Protein 4HXT (pdb70)

Foldseek 3Di:
DVLLVLLVQCPPPDLVSNLVSLQVLLVQLLDALVSLVVNLVSVNLLSLLVQCPPPDVSNNLSSLSNLLSSLLHDLVSLVSNLVSVSLLSLLVQCPPPDPSSVLSSLSSLLSQLLHALVSLVSNVVSVSLLSLLVQCPPPDPSSVLSSLSSLLSSLQHAQSSLVSNVVSVSLLSLLVQCPPPPVSNNLSSLSNLLSSLQAELVSLVSCVVSVVLVSLVVCCPPPDVSSVVSSVSNNVSSVVSHHYPD

Sequence (246 aa):
NDVEKLVKLLTTSTDSETQKEAARDLAEIASGPASAIKAIVDAGGVEVLVKLLTSTDSEVQKEAARALANIASGPDEAIKAIVDAGGVEVLVKLLTSTDSEVQKEAARALANIASGPDEAIKAIVDAGGVEVLVKLLTSTDSEVQKEAARALANIASGPDEAIKAIVDAGGVEVLVKLLTSTDSEVQKEAARALANIASGPTSAIKAIVDAGGVEVLQKLLTSTDSEVQKEAQRALENIKSGGWLEH

B-factor: mean 31.63, std 13.47, range [12.93, 95.73]

Nearest PDB structures (foldseek):
  4hxt-assembly1_A  TM=1.004E+00  e=1.608E-32  synthetic construct
  5mfd-assembly2_C  TM=9.604E-01  e=9.825E-19  synthetic construct
  6sa8-assembly1_A  TM=9.613E-01  e=1.469E-18  synthetic construct
  6sa7-assembly1_B  TM=9.567E-01  e=2.512E-18  synthetic construct
  6s9p-assembly1_B  TM=9.557E-01  e=1.607E-18  synthetic construct

Structure (mmCIF, N/CA/C/O backbone):
data_4HXT
#
_entry.id   4HXT
#
_cell.length_a   95.493
_cell.length_b   31.941
_cell.length_c   72.543
_cell.angle_alpha   90.000
_cell.angle_beta   90.780
_cell.angle_gamma   90.000
#
_symmetry.space_group_name_H-M   'C 1 2 1'
#
loop_
_entity.id
_entity.type
_entity.pdbx_description
1 polymer 'De Novo Protein OR329'
2 water water
#
loop_
_atom_site.group_PDB
_atom_site.id
_atom_site.type_symbol
_atom_site.label_atom_id
_atom_site.label_alt_id
_atom_site.label_comp_id
_atom_site.label_asym_id
_atom_site.label_entity_id
_atom_site.label_seq_id
_atom_site.pdbx_PDB_ins_code
_atom_site.Cartn_x
_atom_site.Cartn_y
_atom_site.Cartn_z
_atom_site.occupancy
_atom_site.B_iso_or_equiv
_atom_site.auth_seq_id
_atom_site.auth_comp_id
_atom_site.auth_asym_id
_atom_site.auth_atom_id
_atom_site.pdbx_PDB_model_num
ATOM 9 N N . ASN A 1 2 ? 22.355 25.092 10.690 1.00 42.20 2 ASN A N 1
ATOM 10 C CA . ASN A 1 2 ? 23.197 26.279 10.698 1.00 45.08 2 ASN A CA 1
ATOM 11 C C . ASN A 1 2 ? 24.372 25.988 9.761 1.00 43.78 2 ASN A C 1
ATOM 12 O O . ASN A 1 2 ? 24.486 24.883 9.226 1.00 36.83 2 ASN A O 1
ATOM 17 N N . ASP A 1 3 ? 25.242 26.972 9.567 1.00 43.32 3 ASP A N 1
ATOM 18 C CA . ASP A 1 3 ? 26.387 26.822 8.673 1.00 37.47 3 ASP A CA 1
ATOM 19 C C . ASP A 1 3 ? 27.307 25.641 8.989 1.00 44.10 3 ASP A C 1
ATOM 20 O O . ASP A 1 3 ? 27.750 24.934 8.081 1.00 39.44 3 ASP A O 1
ATOM 25 N N . VAL A 1 4 ? 27.595 25.420 10.266 1.00 34.16 4 VAL A N 1
ATOM 26 C CA . VAL A 1 4 ? 28.464 24.317 10.652 1.00 33.20 4 VAL A CA 1
ATOM 27 C C . VAL A 1 4 ? 27.787 22.986 10.365 1.00 34.69 4 VAL A C 1
ATOM 28 O O . VAL A 1 4 ? 28.420 22.048 9.880 1.00 34.44 4 VAL A O 1
ATOM 32 N N . GLU A 1 5 ? 26.493 22.906 10.656 1.00 27.93 5 GLU A N 1
ATOM 33 C CA . GLU A 1 5 ? 25.752 21.679 10.423 1.00 29.12 5 GLU A CA 1
ATOM 34 C C . GLU A 1 5 ? 25.726 21.329 8.939 1.00 31.29 5 GLU A C 1
ATOM 35 O O . GLU A 1 5 ? 25.704 20.155 8.576 1.00 31.03 5 GLU A O 1
ATOM 41 N N . LYS A 1 6 ? 25.735 22.347 8.084 1.00 28.71 6 LYS A N 1
ATOM 42 C CA . LYS A 1 6 ? 25.740 22.123 6.645 1.00 38.50 6 LYS A CA 1
ATOM 43 C C . LYS A 1 6 ? 27.083 21.534 6.213 1.00 35.67 6 LYS A C 1
ATOM 44 O O . LYS A 1 6 ? 27.129 20.597 5.417 1.00 31.47 6 LYS A O 1
ATOM 50 N N . LEU A 1 7 ? 28.171 22.077 6.744 1.00 28.11 7 LEU A N 1
ATOM 51 C CA . LEU A 1 7 ? 29.504 21.570 6.433 1.00 30.22 7 LEU A CA 1
ATOM 52 C C . LEU A 1 7 ? 29.618 20.105 6.836 1.00 29.76 7 LEU A C 1
ATOM 53 O O . LEU A 1 7 ? 30.126 19.281 6.080 1.00 33.53 7 LEU A O 1
ATOM 58 N N . VAL A 1 8 ? 29.148 19.795 8.041 1.00 30.03 8 VAL A N 1
ATOM 59 C CA . VAL A 1 8 ? 29.195 18.437 8.566 1.00 33.64 8 VAL A CA 1
ATOM 60 C C . VAL A 1 8 ? 28.402 17.483 7.682 1.00 35.23 8 VAL A C 1
ATOM 61 O O . VAL A 1 8 ? 28.714 16.292 7.601 1.00 30.66 8 VAL A O 1
ATOM 65 N N . LYS A 1 9 ? 27.375 18.004 7.020 1.00 35.47 9 LYS A N 1
ATOM 66 C CA . LYS A 1 9 ? 26.565 17.171 6.142 1.00 31.94 9 LYS A CA 1
ATOM 67 C C . LYS A 1 9 ? 27.349 16.862 4.867 1.00 29.76 9 LYS A C 1
ATOM 68 O O . LYS A 1 9 ? 27.282 15.753 4.337 1.00 25.01 9 LYS A O 1
ATOM 74 N N . LEU A 1 10 ? 28.102 17.849 4.389 1.00 24.86 10 LEU A N 1
ATOM 75 C CA . LEU A 1 10 ? 28.900 17.696 3.177 1.00 21.59 10 LEU A CA 1
ATOM 76 C C . LEU A 1 10 ? 30.041 16.693 3.360 1.00 22.30 10 LEU A C 1
ATOM 77 O O . LEU A 1 10 ? 30.602 16.185 2.386 1.00 24.37 10 LEU A O 1
ATOM 82 N N . LEU A 1 11 ? 30.389 16.411 4.609 1.00 27.24 11 LEU A N 1
ATOM 83 C CA . LEU A 1 11 ? 31.451 15.463 4.899 1.00 28.27 11 LEU A CA 1
ATOM 84 C C . LEU A 1 11 ? 31.048 14.086 4.401 1.00 29.76 11 LEU A C 1
ATOM 85 O O . LEU A 1 11 ? 31.888 13.241 4.105 1.00 30.97 11 LEU A O 1
ATOM 90 N N . THR A 1 12 ? 29.762 13.917 4.316 1.00 32.91 12 THR A N 1
ATOM 91 C CA A THR A 1 12 ? 29.193 12.596 3.863 0.50 34.71 12 THR A CA 1
ATOM 92 C CA B THR A 1 12 ? 29.154 12.700 3.901 0.50 35.49 12 THR A CA 1
ATOM 93 C C . THR A 1 12 ? 28.967 12.543 2.382 1.00 36.02 12 THR A C 1
ATOM 94 O O . THR A 1 12 ? 28.498 11.537 1.914 1.00 31.78 12 THR A O 1
ATOM 101 N N . SER A 1 13 ? 29.372 13.551 1.630 1.00 31.29 13 SER A N 1
ATOM 102 C CA . SER A 1 13 ? 29.258 13.545 0.174 1.00 34.45 13 SER A CA 1
ATOM 103 C C . SER A 1 13 ? 30.030 12.355 -0.390 1.00 35.86 13 SER A C 1
ATOM 104 O O . SER A 1 13 ? 30.957 11.845 0.243 1.00 28.84 13 SER A O 1
ATOM 107 N N . THR A 1 14 ? 29.639 11.907 -1.578 1.00 35.12 14 THR A N 1
ATOM 108 C CA . THR A 1 14 ? 30.303 10.771 -2.211 1.00 35.25 14 THR A CA 1
ATOM 109 C C . THR A 1 14 ? 31.439 11.252 -3.101 1.00 30.75 14 THR A C 1
ATOM 110 O O . THR A 1 14 ? 32.157 10.454 -3.707 1.00 35.76 14 THR A O 1
ATOM 114 N N . ASP A 1 15 ? 31.593 12.570 -3.164 1.00 36.82 15 ASP A N 1
ATOM 115 C CA . ASP A 1 15 ? 32.639 13.191 -3.961 1.00 31.30 15 ASP A CA 1
ATOM 116 C C . ASP A 1 15 ? 33.786 13.587 -3.033 1.00 30.33 15 ASP A C 1
ATOM 117 O O . ASP A 1 15 ? 33.608 14.423 -2.152 1.00 40.25 15 ASP A O 1
ATOM 122 N N . SER A 1 16 ? 34.957 12.987 -3.229 1.00 30.46 16 SER A N 1
ATOM 123 C CA . SER A 1 16 ? 36.117 13.302 -2.395 1.00 34.76 16 SER A CA 1
ATOM 124 C C . SER A 1 16 ? 36.405 14.799 -2.357 1.00 31.27 16 SER A C 1
ATOM 125 O O . SER A 1 16 ? 36.795 15.332 -1.319 1.00 33.32 16 SER A O 1
ATOM 128 N N . GLU A 1 17 ? 36.217 15.472 -3.488 1.00 35.89 17 GLU A N 1
ATOM 129 C CA . GLU A 1 17 ? 36.455 16.910 -3.562 1.00 37.52 17 GLU A CA 1
ATOM 130 C C . GLU A 1 17 ? 35.577 17.650 -2.560 1.00 29.42 17 GLU A C 1
ATOM 131 O O . GLU A 1 17 ? 36.039 18.551 -1.866 1.00 29.38 17 GLU A O 1
ATOM 137 N N . THR A 1 18 ? 34.307 17.265 -2.497 1.00 25.89 18 THR A N 1
ATOM 138 C CA . THR A 1 18 ? 33.370 17.894 -1.577 1.00 28.74 18 THR A CA 1
ATOM 139 C C . THR A 1 18 ? 33.767 17.567 -0.137 1.00 28.27 18 THR A C 1
ATOM 140 O O . THR A 1 18 ? 33.788 18.443 0.723 1.00 30.66 18 THR A O 1
ATOM 144 N N . GLN A 1 19 ? 34.089 16.302 0.111 1.00 29.71 19 GLN A N 1
ATOM 145 C CA . GLN A 1 19 ? 34.479 15.852 1.442 1.00 30.86 19 GLN A CA 1
ATOM 146 C C . GLN A 1 19 ? 35.711 16.580 1.970 1.00 25.29 19 GLN A C 1
ATOM 147 O O . GLN A 1 19 ? 35.705 17.111 3.081 1.00 25.82 19 GLN A O 1
ATOM 153 N N . LYS A 1 20 ? 36.775 16.578 1.167 1.00 21.76 20 LYS A N 1
ATOM 154 C CA . LYS A 1 20 ? 38.040 17.225 1.515 1.00 26.84 20 LYS A CA 1
ATOM 155 C C . LYS A 1 20 ? 37.844 18.690 1.853 1.00 30.33 20 LYS A C 1
ATOM 156 O O . LYS A 1 20 ? 38.410 19.208 2.821 1.00 32.38 20 LYS A O 1
ATOM 162 N N . GLU A 1 21 ? 37.052 19.363 1.026 1.00 32.22 21 GLU A N 1
ATOM 163 C CA . GLU A 1 21 ? 36.726 20.772 1.143 1.00 33.91 21 GLU A CA 1
ATOM 164 C C . GLU A 1 21 ? 35.918 21.065 2.405 1.00 30.73 21 GLU A C 1
ATOM 165 O O . GLU A 1 21 ? 36.142 22.075 3.071 1.00 31.95 21 GLU A O 1
ATOM 171 N N . ALA A 1 22 ? 34.946 20.210 2.718 1.00 32.18 22 ALA A N 1
ATOM 172 C CA . ALA A 1 22 ? 34.145 20.388 3.928 1.00 30.77 22 ALA A CA 1
ATOM 173 C C . ALA A 1 22 ? 35.033 20.208 5.161 1.00 26.00 22 ALA A C 1
ATOM 174 O O . ALA A 1 22 ? 34.966 20.996 6.108 1.00 33.81 22 ALA A O 1
ATOM 176 N N . ALA A 1 23 ? 35.862 19.168 5.144 1.00 25.74 23 ALA A N 1
ATOM 177 C CA . ALA A 1 23 ? 36.763 18.889 6.252 1.00 26.49 23 ALA A CA 1
ATOM 178 C C . ALA A 1 23 ? 37.760 20.033 6.387 1.00 31.43 23 ALA A C 1
ATOM 179 O O . ALA A 1 23 ? 38.086 20.454 7.495 1.00 25.47 23 ALA A O 1
ATOM 181 N N . ARG A 1 24 ? 38.237 20.535 5.254 1.00 29.43 24 ARG A N 1
ATOM 182 C CA . ARG A 1 24 ? 39.202 21.626 5.260 1.00 35.67 24 ARG A CA 1
ATOM 183 C C . ARG A 1 24 ? 38.564 22.877 5.859 1.00 32.60 24 ARG A C 1
ATOM 184 O O . ARG A 1 24 ? 39.175 23.559 6.683 1.00 37.20 24 ARG A O 1
ATOM 192 N N . ASP A 1 25 ? 37.327 23.170 5.466 1.00 29.19 25 ASP A N 1
ATOM 193 C CA . ASP A 1 25 ? 36.642 24.338 6.005 1.00 28.85 25 ASP A CA 1
ATOM 194 C C . ASP A 1 25 ? 36.394 24.159 7.500 1.00 28.87 25 ASP A C 1
ATOM 195 O O . ASP A 1 25 ? 36.477 25.115 8.266 1.00 31.20 25 ASP A O 1
ATOM 200 N N . LEU A 1 26 ? 36.095 22.933 7.918 1.00 30.33 26 LEU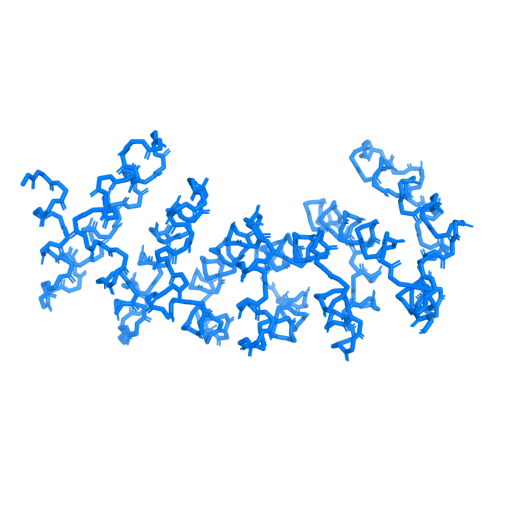 A N 1
ATOM 201 C CA . LEU A 1 26 ? 35.863 22.671 9.333 1.00 26.65 26 LEU A CA 1
ATOM 202 C C . LEU A 1 26 ? 37.174 22.824 10.103 1.00 25.83 26 LEU A C 1
ATOM 203 O O . LEU A 1 26 ? 37.187 23.308 11.234 1.00 24.79 26 LEU A O 1
ATOM 208 N N . ALA A 1 27 ? 38.278 22.418 9.484 1.00 31.23 27 ALA A N 1
ATOM 209 C CA . ALA A 1 27 ? 39.587 22.535 10.120 1.00 29.80 27 ALA A CA 1
ATOM 210 C C . ALA A 1 27 ? 39.888 24.018 10.360 1.00 31.74 27 ALA A C 1
ATOM 211 O O . ALA A 1 27 ? 40.351 24.404 11.438 1.00 33.09 27 ALA A O 1
ATOM 213 N N . GLU A 1 28 ? 39.614 24.843 9.352 1.00 31.88 28 GLU A N 1
ATOM 214 C CA . GLU A 1 28 ? 39.835 26.283 9.462 1.00 40.23 28 GLU A CA 1
ATOM 215 C C . GLU A 1 28 ? 38.960 26.866 10.564 1.00 37.83 28 GLU A C 1
ATOM 216 O O . GLU A 1 28 ? 39.423 27.664 11.375 1.00 36.77 28 GLU A O 1
ATOM 222 N N . ILE A 1 29 ? 37.695 26.459 10.595 1.00 35.22 29 ILE A N 1
ATOM 223 C CA . ILE A 1 29 ? 36.775 26.939 11.616 1.00 29.12 29 ILE A CA 1
ATOM 224 C C . ILE A 1 29 ? 37.261 26.518 13.001 1.00 37.55 29 ILE A C 1
ATOM 225 O O . ILE A 1 29 ? 37.135 27.269 13.972 1.00 40.72 29 ILE A O 1
ATOM 230 N N . ALA A 1 30 ? 37.827 25.316 13.082 1.00 31.53 30 ALA A N 1
ATOM 231 C CA . ALA A 1 30 ? 38.330 24.791 14.346 1.00 31.43 30 ALA A CA 1
ATOM 232 C C . ALA A 1 30 ? 39.563 25.544 14.833 1.00 36.45 30 ALA A C 1
ATOM 233 O O . ALA A 1 30 ? 39.827 25.590 16.032 1.00 39.63 30 ALA A O 1
ATOM 235 N N . SER A 1 31 ? 40.313 26.137 13.908 1.00 37.96 31 SER A N 1
ATOM 236 C CA . SER A 1 31 ? 41.516 26.885 14.266 1.00 41.77 31 SER A CA 1
ATOM 237 C C . SER A 1 31 ? 41.156 28.234 14.878 1.00 44.58 31 SER A C 1
ATOM 238 O O . SER A 1 31 ? 42.032 29.049 15.165 1.00 46.11 31 SER A O 1
ATOM 241 N N . GLY A 1 32 ? 39.861 28.458 15.082 1.00 44.60 32 GLY A N 1
ATOM 242 C CA . GLY A 1 32 ? 39.403 29.708 15.660 1.00 46.22 32 GLY A CA 1
ATOM 243 C C . GLY A 1 32 ? 39.132 29.609 17.150 1.00 47.95 32 GLY A C 1
ATOM 244 O O . GLY A 1 32 ? 39.822 28.875 17.853 1.00 41.33 32 GLY A O 1
ATOM 245 N N . PRO A 1 33 ? 38.130 30.344 17.662 1.00 51.47 33 PRO A N 1
ATOM 246 C CA . PRO A 1 33 ? 37.750 30.354 19.079 1.00 51.00 33 PRO A CA 1
ATOM 247 C C . PRO A 1 33 ? 37.300 28.989 19.584 1.00 56.32 33 PRO A C 1
ATOM 248 O O . PRO A 1 33 ? 37.109 28.059 18.801 1.00 63.78 33 PRO A O 1
ATOM 252 N N . ALA A 1 34 ? 37.128 28.879 20.899 1.00 47.61 34 ALA A N 1
ATOM 253 C CA . ALA A 1 34 ? 36.680 27.635 21.511 1.00 45.69 34 ALA A CA 1
ATOM 254 C C . ALA A 1 34 ? 35.195 27.475 21.224 1.00 45.77 34 ALA A C 1
ATOM 255 O O . ALA A 1 34 ? 34.667 26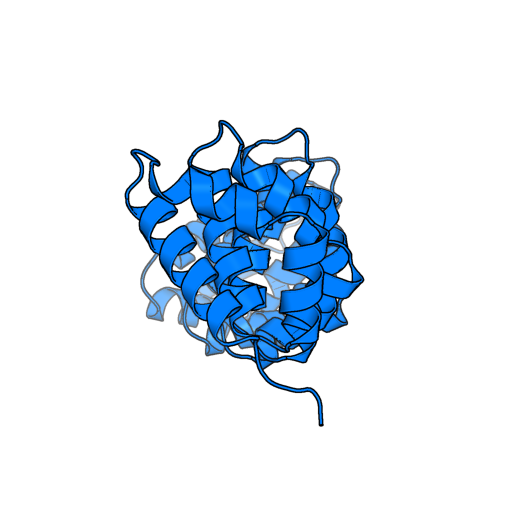.361 21.197 1.00 48.09 34 ALA A O 1
ATOM 257 N N . SER A 1 35 ? 34.525 28.604 21.015 1.00 44.63 35 SER A N 1
ATOM 258 C CA . SER A 1 35 ? 33.098 28.608 20.722 1.00 46.61 35 SER A CA 1
ATOM 259 C C . SER A 1 35 ? 32.861 27.995 19.348 1.00 40.20 35 SER A C 1
ATOM 260 O O . SER A 1 35 ? 31.895 27.260 19.146 1.00 45.47 35 SER A O 1
ATOM 263 N N . ALA A 1 36 ? 33.747 28.305 18.406 1.00 39.27 36 ALA A N 1
ATOM 264 C CA . ALA A 1 36 ? 33.642 27.771 17.053 1.00 38.36 36 ALA A CA 1
ATOM 265 C C . ALA A 1 36 ? 33.823 26.253 17.112 1.00 34.47 36 ALA A C 1
ATOM 266 O O . ALA A 1 36 ? 33.132 25.501 16.419 1.00 31.79 36 ALA A O 1
ATOM 268 N N . ILE A 1 37 ? 34.753 25.810 17.952 1.00 34.24 37 ILE A N 1
ATOM 269 C CA . ILE A 1 37 ? 35.016 24.387 18.109 1.00 31.59 37 ILE A CA 1
ATOM 270 C C . ILE A 1 37 ? 33.805 23.698 18.724 1.00 33.13 37 ILE A C 1
ATOM 271 O O . ILE A 1 37 ? 33.416 22.615 18.285 1.00 31.00 37 ILE A O 1
ATOM 276 N N . LYS A 1 38 ? 33.201 24.328 19.728 1.00 33.96 38 LYS A N 1
ATOM 277 C CA . LYS A 1 38 ? 32.028 23.750 20.373 1.00 32.47 38 LYS A CA 1
ATOM 278 C C . LYS A 1 38 ? 30.876 23.626 19.382 1.00 34.74 38 LYS A C 1
ATOM 279 O O . LYS A 1 38 ? 30.055 22.717 19.486 1.00 32.75 38 LYS A O 1
ATOM 285 N N . ALA A 1 39 ? 30.821 24.538 18.419 1.00 38.54 39 ALA A N 1
ATOM 286 C CA . ALA A 1 39 ? 29.771 24.500 17.410 1.00 38.31 39 ALA A CA 1
ATOM 287 C C . ALA A 1 39 ? 29.896 23.217 16.590 1.00 33.98 39 ALA A C 1
ATOM 288 O O . ALA A 1 39 ? 28.906 22.535 16.318 1.00 30.86 39 ALA A O 1
ATOM 290 N N . ILE A 1 40 ? 31.123 22.888 16.201 1.00 29.76 40 ILE A N 1
ATOM 291 C CA . ILE A 1 40 ? 31.365 21.686 15.417 1.00 24.51 40 ILE A CA 1
ATOM 292 C C . ILE A 1 40 ? 31.012 20.450 16.231 1.00 24.69 40 ILE A C 1
ATOM 293 O O . ILE A 1 40 ? 30.385 19.512 15.725 1.00 29.30 40 ILE A O 1
ATOM 298 N N . VAL A 1 41 ? 31.406 20.453 17.502 1.00 24.42 41 VAL A N 1
ATOM 299 C CA . VAL A 1 41 ? 31.128 19.318 18.371 1.00 23.62 41 VAL A CA 1
ATOM 300 C C . VAL A 1 41 ? 29.631 19.102 18.565 1.00 27.38 41 VAL A C 1
ATOM 301 O O . VAL A 1 41 ? 29.141 17.974 18.466 1.00 27.88 41 VAL A O 1
ATOM 305 N N . ASP A 1 42 ? 28.906 20.180 18.841 1.00 31.16 42 ASP A N 1
ATOM 306 C CA . ASP A 1 42 ? 27.466 20.079 19.048 1.00 36.92 42 ASP A CA 1
ATOM 307 C C . ASP A 1 42 ? 26.757 19.657 17.767 1.00 36.18 42 ASP A C 1
ATOM 308 O O . ASP A 1 42 ? 25.672 19.080 17.812 1.00 33.98 42 ASP A O 1
ATOM 313 N N . ALA A 1 43 ? 27.379 19.940 16.626 1.00 32.36 43 ALA A N 1
ATOM 314 C CA . ALA A 1 43 ? 26.803 19.582 15.334 1.00 31.94 43 ALA A CA 1
ATOM 315 C C . ALA A 1 43 ? 27.091 18.124 14.965 1.00 30.20 43 ALA A C 1
ATOM 316 O O . ALA A 1 43 ? 26.723 17.667 13.881 1.00 30.57 43 ALA A O 1
ATOM 318 N N . GLY A 1 44 ? 27.747 17.399 15.870 1.00 27.77 44 GLY A N 1
ATOM 319 C CA . GLY A 1 44 ? 28.071 16.004 15.618 1.00 26.43 44 GLY A CA 1
ATOM 320 C C . GLY A 1 44 ? 29.235 15.809 14.658 1.00 26.15 44 GLY A C 1
ATOM 321 O O . GLY A 1 44 ? 29.441 14.710 14.136 1.00 28.66 44 GLY A O 1
ATOM 322 N N . GLY A 1 45 ? 30.007 16.870 14.440 1.00 27.14 45 GLY A N 1
ATOM 323 C CA . GLY A 1 45 ? 31.133 16.812 13.525 1.00 23.58 45 GLY A CA 1
ATOM 324 C C . GLY A 1 45 ? 32.248 15.838 13.864 1.00 26.07 45 GLY A C 1
ATOM 325 O O . GLY A 1 45 ? 32.848 15.258 12.967 1.00 18.07 45 GLY A O 1
ATOM 326 N N . VAL A 1 46 ? 32.537 15.658 15.149 1.00 24.77 46 VAL A N 1
ATOM 327 C CA . VAL A 1 46 ? 33.595 14.745 15.569 1.00 22.63 46 VAL A CA 1
ATOM 328 C C . VAL A 1 46 ? 33.327 13.312 15.104 1.00 25.25 46 VAL A C 1
ATOM 329 O O . VAL A 1 46 ? 34.187 12.690 14.490 1.00 27.33 46 VAL A O 1
ATOM 333 N N . GLU A 1 47 ? 32.136 12.793 15.404 1.00 23.96 47 GLU A N 1
ATOM 334 C CA . GLU A 1 47 ? 31.764 11.439 15.010 1.00 19.00 47 GLU A CA 1
ATOM 335 C C . GLU A 1 47 ? 31.947 11.258 13.508 1.00 18.77 47 GLU A C 1
ATOM 336 O O . GLU A 1 47 ? 32.528 10.273 13.061 1.00 23.44 47 GLU A O 1
ATOM 342 N N . VAL A 1 48 ? 31.455 12.218 12.733 1.00 19.43 48 VAL A N 1
ATOM 343 C CA . VAL A 1 48 ? 31.546 12.147 11.279 1.00 22.75 48 VAL A CA 1
ATOM 344 C C . VAL A 1 48 ? 33.000 12.240 10.814 1.00 23.52 48 VAL A C 1
ATOM 345 O O . VAL A 1 48 ? 33.409 11.516 9.912 1.00 21.94 48 VAL A O 1
ATOM 349 N N . LEU A 1 49 ? 33.780 13.126 11.429 1.00 18.74 49 LEU A N 1
ATOM 350 C CA . LEU A 1 49 ? 35.185 13.278 11.056 1.00 20.59 49 LEU A CA 1
ATOM 351 C C . LEU A 1 49 ? 35.966 12.011 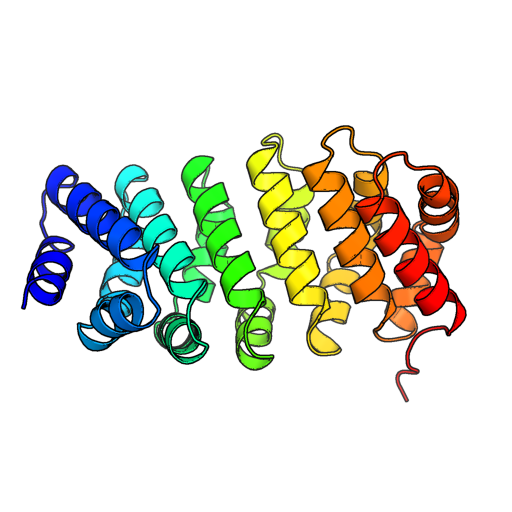11.365 1.00 19.55 49 LEU A C 1
ATOM 352 O O . LEU A 1 49 ? 36.875 11.637 10.624 1.00 25.07 49 LEU A O 1
ATOM 357 N N . VAL A 1 50 ? 35.614 11.359 12.470 1.00 20.53 50 VAL A N 1
ATOM 358 C CA . VAL A 1 50 ? 36.276 10.125 12.870 1.00 20.60 50 VAL A CA 1
ATOM 359 C C . VAL A 1 50 ? 35.972 9.041 11.845 1.00 24.49 50 VAL A C 1
ATOM 360 O O . VAL A 1 50 ? 36.809 8.184 11.568 1.00 25.68 50 VAL A O 1
ATOM 364 N N . LYS A 1 51 ? 34.773 9.078 11.280 1.00 23.97 51 LYS A N 1
ATOM 365 C CA . LYS A 1 51 ? 34.416 8.092 10.271 1.00 27.14 51 LYS A CA 1
ATOM 366 C C . LYS A 1 51 ? 35.237 8.370 9.005 1.00 25.09 51 LYS A C 1
ATOM 367 O O . LYS A 1 51 ? 35.715 7.445 8.355 1.00 27.08 51 LYS A O 1
ATOM 373 N N . LEU A 1 52 ? 35.410 9.647 8.666 1.00 25.68 52 LEU A N 1
ATOM 374 C CA . LEU A 1 52 ? 36.182 10.009 7.479 1.00 24.79 52 LEU A CA 1
ATOM 375 C C . LEU A 1 52 ? 37.637 9.581 7.577 1.00 24.55 52 LEU A C 1
ATOM 376 O O . LEU A 1 52 ? 38.332 9.493 6.562 1.00 26.19 52 LEU A O 1
ATOM 381 N N . LEU A 1 53 ? 38.101 9.317 8.796 1.00 18.96 53 LEU A N 1
ATOM 382 C CA . LEU A 1 53 ? 39.477 8.885 9.001 1.00 20.31 53 LEU A CA 1
ATOM 383 C C . LEU A 1 53 ? 39.682 7.511 8.375 1.00 24.94 53 LEU A C 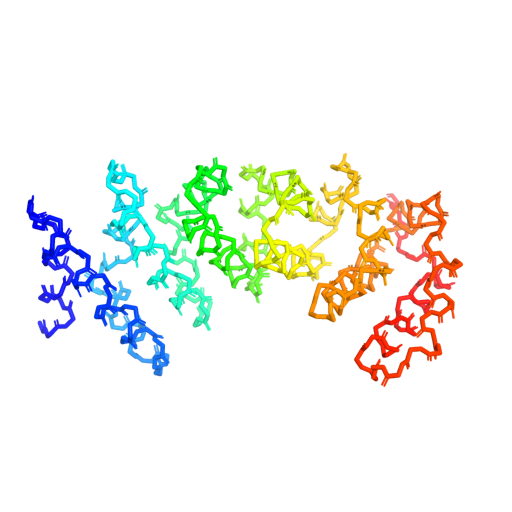1
ATOM 384 O O . LEU A 1 53 ? 40.804 7.134 8.035 1.00 27.14 53 LEU A O 1
ATOM 389 N N . THR A 1 54 ? 38.590 6.769 8.223 1.00 25.98 54 THR A N 1
ATOM 390 C CA . THR A 1 54 ? 38.647 5.427 7.654 1.00 28.11 54 THR A CA 1
ATOM 391 C C . THR A 1 54 ? 38.454 5.426 6.130 1.00 32.50 54 THR A C 1
ATOM 392 O O . THR A 1 54 ? 38.318 4.372 5.509 1.00 31.30 54 THR A O 1
ATOM 396 N N . SER A 1 55 ? 38.439 6.613 5.534 1.00 27.10 55 SER A N 1
ATOM 397 C CA . SER A 1 55 ? 38.285 6.742 4.088 1.00 28.91 55 SER A CA 1
ATOM 398 C C . SER A 1 55 ? 39.448 6.055 3.381 1.00 32.01 55 SER A C 1
ATOM 399 O O . SER A 1 55 ? 40.544 5.961 3.930 1.00 36.22 55 SER A O 1
ATOM 402 N N . THR A 1 56 ? 39.210 5.567 2.167 1.00 31.02 56 THR A N 1
ATOM 403 C CA . THR A 1 56 ? 40.267 4.914 1.402 1.00 36.99 56 THR A CA 1
ATOM 404 C C . THR A 1 56 ? 41.100 5.979 0.698 1.00 29.17 56 THR A C 1
ATOM 405 O O . THR A 1 56 ? 42.193 5.706 0.208 1.00 33.68 56 THR A O 1
ATOM 409 N N . ASP A 1 57 ? 40.577 7.198 0.656 1.00 24.86 57 ASP A N 1
ATOM 410 C CA . ASP A 1 57 ? 41.276 8.301 0.014 1.00 29.50 57 ASP A CA 1
ATOM 411 C C . ASP A 1 57 ? 42.151 9.055 1.017 1.00 30.39 57 ASP A C 1
ATOM 412 O O . ASP A 1 57 ? 41.646 9.794 1.858 1.00 25.89 57 ASP A O 1
ATOM 417 N N . SER A 1 58 ? 43.465 8.877 0.917 1.00 30.37 58 SER A N 1
ATOM 418 C CA . SER A 1 58 ? 44.395 9.535 1.831 1.00 29.90 58 SER A CA 1
ATOM 419 C C . SER A 1 58 ? 44.163 11.037 1.934 1.00 30.09 58 SER A C 1
ATOM 420 O O . SER A 1 58 ? 44.407 11.638 2.979 1.00 28.70 58 SER A O 1
ATOM 423 N N . GLU A 1 59 ? 43.700 11.649 0.850 1.00 26.21 59 GLU A N 1
ATOM 424 C CA . GLU A 1 59 ? 43.444 13.083 0.868 1.00 29.21 59 GLU A CA 1
ATOM 425 C C . GLU A 1 59 ? 42.334 13.405 1.863 1.00 29.07 59 GLU A C 1
ATOM 426 O O . GLU A 1 59 ? 42.395 14.414 2.569 1.00 27.00 59 GLU A O 1
ATOM 432 N N . VAL A 1 60 ? 41.320 12.547 1.910 1.00 21.50 60 VAL A N 1
ATOM 433 C CA . VAL A 1 60 ? 40.206 12.740 2.829 1.00 25.78 60 VAL A CA 1
ATOM 434 C C . VAL A 1 60 ? 40.677 12.473 4.257 1.00 23.26 60 VAL A C 1
ATOM 435 O O . VAL A 1 60 ? 40.344 13.214 5.175 1.00 27.51 60 VAL A O 1
ATOM 439 N N . GLN A 1 61 ? 41.454 11.409 4.434 1.00 24.73 61 GLN A N 1
ATOM 440 C CA . GLN A 1 61 ? 41.982 11.062 5.748 1.00 26.51 61 GLN A CA 1
ATOM 441 C C . GLN A 1 61 ? 42.794 12.211 6.324 1.00 24.71 61 GLN A C 1
ATOM 442 O O . GLN A 1 61 ? 42.605 12.605 7.472 1.00 25.79 61 GLN A O 1
ATOM 448 N N . LYS A 1 62 ? 43.713 12.733 5.517 1.00 22.35 62 LYS A N 1
ATOM 449 C CA . LYS A 1 62 ? 44.573 13.826 5.945 1.00 28.79 62 LYS A CA 1
ATOM 450 C C . LYS A 1 62 ? 43.785 15.058 6.385 1.00 27.33 62 LYS A C 1
ATOM 451 O O . LYS A 1 62 ? 44.094 15.652 7.419 1.00 26.21 62 LYS A O 1
ATOM 457 N N . GLU A 1 63 ? 42.766 15.434 5.614 1.00 24.68 63 GLU A N 1
ATOM 458 C CA . GLU A 1 63 ? 41.960 16.609 5.946 1.00 24.97 63 GLU A CA 1
ATOM 459 C C . GLU A 1 63 ? 41.079 16.373 7.162 1.00 24.64 63 GLU A C 1
ATOM 460 O O . GLU A 1 63 ? 40.856 17.285 7.953 1.00 23.92 63 GLU A O 1
ATOM 466 N N . ALA A 1 64 ? 40.568 15.154 7.310 1.00 23.79 64 ALA A N 1
ATOM 467 C CA . ALA A 1 64 ? 39.735 14.842 8.463 1.00 21.86 64 ALA A CA 1
ATOM 468 C C . ALA A 1 64 ? 40.617 14.845 9.716 1.00 21.13 64 ALA A C 1
ATOM 469 O O . ALA A 1 64 ? 40.225 15.375 10.754 1.00 21.53 64 ALA A O 1
ATOM 471 N N . ALA A 1 65 ? 41.808 14.260 9.612 1.00 20.69 65 ALA A N 1
ATOM 472 C CA . ALA A 1 65 ? 42.733 14.217 10.743 1.00 23.30 65 ALA A CA 1
ATOM 473 C C . ALA A 1 65 ? 43.140 15.639 11.139 1.00 26.79 65 ALA A C 1
ATOM 474 O O . ALA A 1 65 ? 43.252 15.968 12.325 1.00 26.44 65 ALA A O 1
ATOM 476 N N . ARG A 1 66 ? 43.354 16.482 10.136 1.00 25.75 66 ARG A N 1
ATOM 477 C CA . ARG A 1 66 ? 43.739 17.868 10.367 1.00 28.84 66 ARG A CA 1
ATOM 478 C C . ARG A 1 66 ? 42.635 18.618 11.118 1.00 28.70 66 ARG A C 1
ATOM 479 O O . ARG A 1 66 ? 42.910 19.419 12.011 1.00 26.58 66 ARG A O 1
ATOM 487 N N . ALA A 1 67 ? 41.385 18.354 10.755 1.00 21.85 67 ALA A N 1
ATOM 488 C CA . ALA A 1 67 ? 40.258 19.002 11.410 1.00 22.30 67 ALA A CA 1
ATOM 489 C C . ALA A 1 67 ? 40.158 18.541 12.862 1.00 23.90 67 ALA A C 1
ATOM 490 O O . ALA A 1 67 ? 39.897 19.341 13.753 1.00 22.16 67 ALA A O 1
ATOM 492 N N . LEU A 1 68 ? 40.370 17.247 13.092 1.00 22.69 68 LEU A N 1
ATOM 493 C CA . LEU A 1 68 ? 40.298 16.691 14.439 1.00 23.37 68 LEU A CA 1
ATOM 494 C C . LEU A 1 68 ? 41.445 17.191 15.312 1.00 17.28 68 LEU A C 1
ATOM 495 O O . LEU A 1 68 ? 41.271 17.417 16.511 1.00 20.13 68 LEU A O 1
ATOM 500 N N . ALA A 1 69 ? 42.618 17.366 14.708 1.00 22.14 69 ALA A N 1
ATOM 501 C CA . ALA A 1 69 ? 43.779 17.858 15.436 1.00 20.30 69 ALA A CA 1
ATOM 502 C C . ALA A 1 69 ? 43.510 19.286 15.900 1.00 24.69 69 ALA A C 1
ATOM 503 O O . ALA A 1 69 ? 43.897 19.670 17.004 1.00 24.55 69 ALA A O 1
ATOM 505 N N . ASN A 1 70 ? 42.848 20.070 15.051 1.00 19.29 70 ASN A N 1
ATOM 506 C CA . ASN A 1 70 ? 42.526 21.450 15.395 1.00 28.30 70 ASN A CA 1
ATOM 507 C C . ASN A 1 70 ? 41.470 21.459 16.490 1.00 28.74 70 ASN A C 1
ATOM 508 O O . ASN A 1 70 ? 41.505 22.291 17.396 1.00 27.46 70 ASN A O 1
ATOM 513 N N . ILE A 1 71 ? 40.530 20.525 16.395 1.00 25.36 71 ILE A N 1
ATOM 514 C CA . ILE A 1 71 ? 39.469 20.394 17.385 1.00 23.91 71 ILE A CA 1
ATOM 515 C C . ILE A 1 71 ? 40.081 19.991 18.727 1.00 24.37 71 ILE A C 1
ATOM 516 O O . ILE A 1 71 ? 39.724 20.533 19.777 1.00 25.64 71 ILE A O 1
ATOM 521 N N . ALA A 1 72 ? 41.016 19.044 18.676 1.00 18.81 72 ALA A N 1
ATOM 522 C CA . ALA A 1 72 ? 41.675 18.541 19.877 1.00 27.03 72 ALA A CA 1
ATOM 523 C C . ALA A 1 72 ? 42.517 19.591 20.597 1.00 30.61 72 ALA A C 1
ATOM 524 O O . ALA A 1 72 ? 42.933 19.381 21.733 1.00 27.81 72 ALA A O 1
ATOM 526 N N . SER A 1 73 ? 42.776 20.717 19.942 1.00 28.19 73 SER A N 1
ATOM 527 C CA . SER A 1 73 ? 43.561 21.774 20.571 1.00 31.04 73 SER A CA 1
ATOM 528 C C . SER A 1 73 ? 42.633 22.697 21.359 1.00 34.50 73 SER A C 1
ATOM 529 O O . SER A 1 73 ? 43.073 23.696 21.928 1.00 33.02 73 SER A O 1
ATOM 532 N N . GLY A 1 74 ? 41.349 22.345 21.398 1.00 28.85 74 GLY A N 1
ATOM 533 C CA . GLY A 1 74 ? 40.373 23.148 22.112 1.00 32.59 74 GLY A CA 1
ATOM 534 C C . GLY A 1 74 ? 40.107 22.702 23.542 1.00 36.03 74 GLY A C 1
ATOM 535 O O . GLY A 1 74 ? 40.967 22.086 24.175 1.00 30.87 74 GLY A O 1
ATOM 536 N N . PRO A 1 75 ? 38.912 22.997 24.078 1.00 35.09 75 PRO A N 1
ATOM 537 C CA . PRO A 1 75 ? 38.511 22.636 25.444 1.00 37.49 75 PRO A CA 1
ATOM 538 C C . PRO A 1 75 ? 38.564 21.134 25.694 1.00 32.14 75 PRO A C 1
ATOM 539 O O . PRO A 1 75 ? 38.513 20.339 24.754 1.00 30.91 75 PRO A O 1
ATOM 543 N N . ASP A 1 76 ? 38.650 20.747 26.965 1.00 30.57 76 ASP A N 1
ATOM 544 C CA . ASP A 1 76 ? 38.703 19.336 27.314 1.00 32.58 76 ASP A CA 1
ATOM 545 C C . ASP A 1 76 ? 37.454 18.611 26.837 1.00 30.86 76 ASP A C 1
ATOM 546 O O . ASP A 1 76 ? 37.491 17.417 26.563 1.00 28.36 76 ASP A O 1
ATOM 551 N N . GLU A 1 77 ? 36.347 19.339 26.734 1.00 28.04 77 GLU A N 1
ATOM 552 C CA . GLU A 1 77 ? 35.102 18.744 26.274 1.00 26.25 77 GLU A CA 1
ATOM 553 C C . GLU A 1 77 ? 35.232 18.333 24.811 1.00 22.47 77 GLU A C 1
ATOM 554 O O . GLU A 1 77 ? 34.652 17.334 24.389 1.00 23.27 77 GLU A O 1
ATOM 560 N N . ALA A 1 78 ? 35.995 19.106 24.041 1.00 24.95 78 ALA A N 1
ATOM 561 C CA . ALA A 1 78 ? 36.212 18.800 22.629 1.00 24.32 78 ALA A CA 1
ATOM 562 C C . ALA A 1 78 ? 37.041 17.513 22.522 1.00 26.25 78 ALA A C 1
ATOM 563 O O . ALA A 1 78 ? 36.729 16.632 21.722 1.00 24.42 78 ALA A O 1
ATOM 565 N N . ILE A 1 79 ? 38.091 17.412 23.335 1.00 24.92 79 ILE A N 1
ATOM 566 C CA . ILE A 1 79 ? 38.961 16.235 23.342 1.00 22.13 79 ILE A CA 1
ATOM 567 C C . ILE A 1 79 ? 38.179 15.001 23.776 1.00 23.39 79 ILE A C 1
ATOM 568 O O . ILE A 1 79 ? 38.360 13.921 23.233 1.00 24.46 79 ILE A O 1
ATOM 573 N N . LYS A 1 80 ? 37.307 15.172 24.762 1.00 23.33 80 LYS A N 1
ATOM 574 C CA . LYS A 1 80 ? 36.514 14.073 25.254 1.00 24.11 80 LYS A CA 1
ATOM 575 C C . LYS A 1 80 ? 35.584 13.547 24.173 1.00 25.38 80 LYS A C 1
ATOM 576 O O . LYS A 1 80 ? 35.329 12.348 24.107 1.00 23.84 80 LYS A O 1
ATOM 582 N N . ALA A 1 81 ? 35.068 14.453 23.344 1.00 22.66 81 ALA A N 1
ATOM 583 C CA . ALA A 1 81 ? 34.169 14.079 22.259 1.00 31.28 81 ALA A CA 1
ATOM 584 C C . ALA A 1 81 ? 34.916 13.169 21.288 1.00 27.35 81 ALA A C 1
ATOM 585 O O . ALA A 1 81 ? 34.358 12.203 20.772 1.00 24.36 81 ALA A O 1
ATOM 587 N N . ILE A 1 82 ? 36.186 13.475 21.053 1.00 23.86 82 ILE A N 1
ATOM 588 C CA . ILE A 1 82 ? 36.992 12.676 20.145 1.00 26.70 82 ILE A CA 1
ATOM 589 C C . ILE A 1 82 ? 37.223 11.291 20.721 1.00 22.36 82 ILE A C 1
ATOM 590 O O . ILE A 1 82 ? 37.067 10.294 20.023 1.00 23.96 82 ILE A O 1
ATOM 595 N N . VAL A 1 83 ? 37.600 11.236 21.997 1.00 20.51 83 VAL A N 1
ATOM 596 C CA . VAL A 1 83 ? 37.859 9.965 22.660 1.00 19.76 83 VAL A CA 1
ATOM 597 C C . VAL A 1 83 ? 36.608 9.093 22.731 1.00 22.01 83 VAL A C 1
ATOM 598 O O . VAL A 1 83 ? 36.659 7.903 22.434 1.00 25.32 83 VAL A O 1
ATOM 602 N N . ASP A 1 84 ? 35.482 9.688 23.107 1.00 24.33 84 ASP A N 1
ATOM 603 C CA . ASP A 1 84 ? 34.232 8.943 23.215 1.00 25.24 84 ASP A CA 1
ATOM 604 C C . ASP A 1 84 ? 33.694 8.467 21.870 1.00 25.27 84 ASP A C 1
ATOM 605 O O . ASP A 1 84 ? 32.827 7.592 21.814 1.00 28.15 84 ASP A O 1
ATOM 610 N N . ALA A 1 85 ? 34.206 9.042 20.789 1.00 22.70 85 ALA A N 1
ATOM 611 C CA . ALA A 1 85 ? 33.783 8.655 19.449 1.00 26.45 85 ALA A CA 1
ATOM 612 C C . ALA A 1 85 ? 34.746 7.604 18.903 1.00 32.49 85 ALA A C 1
ATOM 613 O O . ALA A 1 85 ? 34.639 7.192 17.747 1.00 29.71 85 ALA A O 1
ATOM 615 N N . GLY A 1 86 ? 35.690 7.179 19.743 1.00 18.70 86 GLY A N 1
ATOM 616 C CA . GLY A 1 86 ? 36.656 6.173 19.333 1.00 25.74 86 GLY A CA 1
ATOM 617 C C . GLY A 1 86 ? 37.729 6.690 18.390 1.00 28.46 86 GLY A C 1
ATOM 618 O O . GLY A 1 86 ? 38.399 5.912 17.710 1.00 24.85 86 GLY A O 1
ATOM 619 N N . GLY A 1 87 ? 37.902 8.007 18.358 1.00 24.67 87 GLY A N 1
ATOM 620 C CA . GLY A 1 87 ? 38.889 8.611 17.483 1.00 21.67 87 GLY A CA 1
ATOM 621 C C . GLY A 1 87 ? 40.348 8.278 17.742 1.00 21.33 87 GLY A C 1
ATOM 622 O O . GLY A 1 87 ? 41.154 8.277 16.810 1.00 18.03 87 GLY A O 1
ATOM 623 N N . VAL A 1 88 ? 40.701 7.999 18.992 1.00 20.84 88 VAL A N 1
ATOM 624 C CA . VAL A 1 88 ? 42.089 7.691 19.335 1.00 22.41 88 VAL A CA 1
ATOM 625 C C . VAL A 1 88 ? 42.608 6.402 18.694 1.00 19.87 88 VAL A C 1
ATOM 626 O O . VAL A 1 88 ? 43.692 6.380 18.111 1.00 20.04 88 VAL A O 1
ATOM 630 N N . GLU A 1 89 ? 41.831 5.330 18.799 1.00 20.62 89 GLU A N 1
ATOM 631 C CA . GLU A 1 89 ? 42.224 4.043 18.227 1.00 24.95 89 GLU A CA 1
ATOM 632 C C . GLU A 1 89 ? 42.455 4.191 16.719 1.00 22.56 89 GLU A C 1
ATOM 633 O O . GLU A 1 89 ? 43.399 3.627 16.165 1.00 23.41 89 GLU A O 1
ATOM 639 N N . VAL A 1 90 ? 41.598 4.967 16.062 1.00 18.42 90 VAL A N 1
ATOM 640 C CA . VAL A 1 90 ? 41.720 5.177 14.622 1.00 16.73 90 VAL A CA 1
ATOM 641 C C . VAL A 1 90 ? 42.935 6.043 14.282 1.00 19.10 90 VAL A C 1
ATOM 642 O O . VAL A 1 90 ? 43.665 5.757 13.336 1.00 21.69 90 VAL A O 1
ATOM 646 N N . LEU A 1 91 ? 43.160 7.097 15.058 1.00 22.78 91 LEU A N 1
ATOM 647 C CA . LEU A 1 91 ? 44.302 7.968 14.807 1.00 15.01 91 LEU A CA 1
ATOM 648 C C . LEU A 1 91 ? 45.591 7.189 14.992 1.00 21.85 91 LEU A C 1
ATOM 649 O O . LEU A 1 91 ? 46.568 7.409 14.277 1.00 23.24 91 LEU A O 1
ATOM 654 N N . VAL A 1 92 ? 45.593 6.276 15.959 1.00 21.55 92 VAL A N 1
ATOM 655 C CA . VAL A 1 92 ? 46.767 5.459 16.215 1.00 18.72 92 VAL A CA 1
ATOM 656 C C . VAL A 1 92 ? 47.061 4.618 14.974 1.00 25.67 92 VAL A C 1
ATOM 657 O O . VAL A 1 92 ? 48.215 4.468 14.580 1.00 21.24 92 VAL A O 1
ATOM 661 N N . LYS A 1 93 ? 46.015 4.087 14.346 1.00 23.05 93 LYS A N 1
ATOM 662 C CA . LYS A 1 93 ? 46.215 3.287 13.147 1.00 26.54 93 LYS A CA 1
ATOM 663 C C . LYS A 1 93 ? 46.774 4.135 12.002 1.00 23.84 93 LYS A C 1
ATOM 664 O O . LYS A 1 93 ? 47.632 3.678 11.250 1.00 27.33 93 LYS A O 1
ATOM 670 N N . LEU A 1 94 ? 46.301 5.372 11.876 1.00 20.22 94 LEU A N 1
ATOM 671 C CA . LEU A 1 94 ? 46.777 6.263 10.817 1.00 19.95 94 LEU A CA 1
ATOM 672 C C . LEU A 1 94 ? 48.231 6.686 10.998 1.00 26.87 94 LEU A C 1
ATOM 673 O O . LEU A 1 94 ? 48.866 7.183 10.061 1.00 24.01 94 LEU A O 1
ATOM 678 N N . LEU A 1 95 ? 48.763 6.497 12.200 1.00 24.15 95 LEU A N 1
ATOM 679 C CA . LEU A 1 95 ? 50.155 6.852 12.455 1.00 23.08 95 LEU A CA 1
ATOM 680 C C . LEU A 1 95 ? 51.081 6.055 11.539 1.00 23.99 95 LEU A C 1
ATOM 681 O O . LEU A 1 95 ? 52.183 6.506 11.212 1.00 23.33 95 LEU A O 1
ATOM 686 N N . THR A 1 96 ? 50.633 4.870 11.130 1.00 27.40 96 THR A N 1
ATOM 687 C CA . THR A 1 96 ? 51.437 4.019 10.263 1.00 25.20 96 THR A CA 1
ATOM 688 C C . THR A 1 96 ? 51.065 4.107 8.782 1.00 31.05 96 THR A C 1
ATOM 689 O O . THR A 1 96 ? 51.443 3.256 7.976 1.00 24.53 96 THR A O 1
ATOM 693 N N . SER A 1 97 ? 50.319 5.145 8.429 1.00 26.80 97 SER A N 1
ATOM 694 C CA . SER A 1 97 ? 49.941 5.360 7.040 1.00 28.59 97 SER A CA 1
ATOM 695 C C . SER A 1 97 ? 51.222 5.562 6.239 1.00 25.04 97 SER A C 1
ATOM 696 O O . SER A 1 97 ? 52.195 6.100 6.757 1.00 24.23 97 SER A O 1
ATOM 699 N N . THR A 1 98 ? 51.231 5.122 4.983 1.00 32.41 98 THR A N 1
ATOM 700 C CA . THR A 1 98 ? 52.405 5.308 4.136 1.00 33.53 98 THR A CA 1
ATOM 701 C C . THR A 1 98 ? 52.431 6.758 3.653 1.00 32.38 98 THR A C 1
ATOM 702 O O . THR A 1 98 ? 53.437 7.232 3.135 1.00 30.00 98 THR A O 1
ATOM 706 N N . ASP A 1 99 ? 51.311 7.452 3.826 1.00 25.47 99 ASP A N 1
ATOM 707 C CA . ASP A 1 99 ? 51.194 8.851 3.424 1.00 22.97 99 ASP A CA 1
ATOM 708 C C . ASP A 1 99 ? 51.668 9.724 4.586 1.00 29.24 99 ASP A C 1
ATOM 709 O O 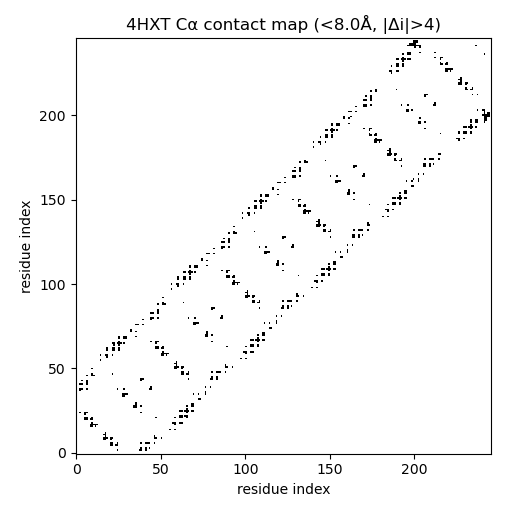. ASP A 1 99 ? 51.037 9.761 5.648 1.00 23.23 99 ASP A O 1
ATOM 714 N N . SER A 1 100 ? 52.771 10.438 4.365 1.00 24.93 100 SER A N 1
ATOM 715 C CA . SER A 1 100 ? 53.387 11.277 5.389 1.00 27.02 100 SER A CA 1
ATOM 716 C C . SER A 1 100 ? 52.512 12.369 5.984 1.00 26.40 100 SER A C 1
ATOM 717 O O . SER A 1 100 ? 52.638 12.686 7.167 1.00 26.43 100 SER A O 1
ATOM 720 N N . GLU A 1 101 ? 51.636 12.951 5.175 1.00 23.74 101 GLU A N 1
ATOM 721 C CA . GLU A 1 101 ? 50.756 14.007 5.660 1.00 29.10 101 GLU A CA 1
ATOM 722 C C . GLU A 1 101 ? 49.721 13.413 6.619 1.00 27.74 101 GLU A C 1
ATOM 723 O O . GLU A 1 101 ? 49.347 14.037 7.608 1.00 22.12 101 GLU A O 1
ATOM 729 N N . VAL A 1 102 ? 49.262 12.202 6.322 1.00 23.74 102 VAL A N 1
ATOM 730 C CA . VAL A 1 102 ? 48.294 11.529 7.180 1.00 18.15 102 VAL A CA 1
ATOM 731 C C . VAL A 1 102 ? 48.986 11.232 8.508 1.00 21.85 102 VAL A C 1
ATOM 732 O O . VAL A 1 102 ? 48.414 11.429 9.574 1.00 26.92 102 VAL A O 1
ATOM 736 N N . GLN A 1 103 ? 50.228 10.761 8.428 1.00 23.82 103 GLN A N 1
ATOM 737 C CA . GLN A 1 103 ? 51.004 10.444 9.618 1.00 27.16 103 GLN A CA 1
ATOM 738 C C . GLN A 1 103 ? 51.174 11.672 10.487 1.00 25.47 103 GLN A C 1
ATOM 739 O O . GLN A 1 103 ? 50.985 11.622 11.700 1.00 24.52 103 GLN A O 1
ATOM 745 N N . LYS A 1 104 ? 51.557 12.769 9.845 1.00 23.44 104 LYS A N 1
ATOM 746 C CA . LYS A 1 104 ? 51.790 14.032 10.525 1.00 26.25 104 LYS A CA 1
ATOM 747 C C . LYS A 1 104 ? 50.534 14.563 11.207 1.00 27.71 104 LYS A C 1
ATOM 748 O O . LYS A 1 104 ? 50.575 14.958 12.369 1.00 24.49 104 LYS A O 1
ATOM 754 N N . GLU A 1 105 ? 49.421 14.581 10.482 1.00 21.89 105 GLU A N 1
ATOM 755 C CA . GLU A 1 105 ? 48.168 15.068 11.052 1.00 22.09 105 GLU A CA 1
ATOM 756 C C . GLU A 1 105 ? 47.694 14.152 12.177 1.00 19.71 105 GLU A C 1
ATOM 757 O O . GLU A 1 105 ? 47.206 14.622 13.205 1.00 25.71 105 GLU A O 1
ATOM 763 N N . ALA A 1 106 ? 47.840 12.845 11.981 1.00 23.54 106 ALA A N 1
ATOM 764 C CA . ALA A 1 106 ? 47.421 11.884 12.992 1.00 21.37 106 ALA A CA 1
ATOM 765 C C . ALA A 1 106 ? 48.242 12.083 14.258 1.00 23.06 106 ALA A C 1
ATOM 766 O O . ALA A 1 106 ? 47.702 12.059 15.365 1.00 18.65 106 ALA A O 1
ATOM 768 N N . ALA A 1 107 ? 49.550 12.283 14.093 1.00 21.67 107 ALA A N 1
ATOM 769 C CA . ALA A 1 107 ? 50.429 12.486 15.239 1.00 23.40 107 ALA A CA 1
ATOM 770 C C . ALA A 1 107 ? 50.133 13.819 15.922 1.00 22.86 107 ALA A C 1
ATOM 771 O O . ALA A 1 107 ? 50.143 13.911 17.152 1.00 21.60 107 ALA A O 1
ATOM 773 N N . ARG A 1 108 ? 49.873 14.852 15.127 1.00 19.76 108 ARG A N 1
ATOM 774 C CA . ARG A 1 108 ? 49.566 16.161 15.685 1.00 22.20 108 ARG A CA 1
ATOM 775 C C . ARG A 1 108 ? 48.263 16.095 16.483 1.00 26.37 108 ARG A C 1
ATOM 776 O O . ARG A 1 108 ? 48.145 16.714 17.540 1.00 18.18 108 ARG A O 1
ATOM 784 N N . ALA A 1 109 ? 47.287 15.340 15.984 1.00 22.86 109 ALA A N 1
ATOM 785 C CA . ALA A 1 109 ? 46.013 15.213 16.690 1.00 25.74 109 ALA A CA 1
ATOM 786 C C . ALA A 1 109 ? 46.226 14.501 18.024 1.00 18.87 109 ALA A C 1
ATOM 787 O O . ALA A 1 109 ? 45.686 14.909 19.052 1.00 19.27 109 ALA A O 1
ATOM 789 N N . LEU A 1 110 ? 47.014 13.430 17.998 1.00 19.83 110 LEU A N 1
ATOM 790 C CA . LEU A 1 110 ? 47.289 12.673 19.208 1.00 14.56 110 LEU A CA 1
ATOM 791 C C . LEU A 1 110 ? 48.075 13.533 20.194 1.00 18.02 110 LEU A C 1
ATOM 792 O O . LEU A 1 110 ? 47.840 13.478 21.402 1.00 18.73 110 LEU A O 1
ATOM 797 N N . ALA A 1 111 ? 48.996 14.341 19.675 1.00 21.83 111 ALA A N 1
ATOM 798 C CA . ALA A 1 111 ? 49.781 15.224 20.532 1.00 19.63 111 ALA A CA 1
ATOM 799 C C . ALA A 1 111 ? 48.844 16.207 21.243 1.00 20.50 111 ALA A C 1
ATOM 800 O O . ALA A 1 111 ? 48.983 16.447 22.443 1.00 21.62 111 ALA A O 1
ATOM 802 N N . ASN A 1 112 ? 47.888 16.768 20.506 1.00 20.76 112 ASN A N 1
ATOM 803 C CA . ASN A 1 112 ? 46.944 17.715 21.095 1.00 26.17 112 ASN A CA 1
ATOM 804 C C . ASN A 1 112 ? 46.016 17.025 22.079 1.00 21.91 112 ASN A C 1
ATOM 805 O O . ASN A 1 112 ? 45.697 17.573 23.133 1.00 21.06 112 ASN A O 1
ATOM 810 N N . ILE A 1 113 ? 45.581 15.819 21.737 1.00 23.94 113 ILE A N 1
ATOM 811 C CA . ILE A 1 113 ? 44.719 15.063 22.631 1.00 20.96 113 ILE A CA 1
ATOM 812 C C . ILE A 1 113 ? 45.493 14.831 23.931 1.00 23.67 113 ILE A C 1
ATOM 813 O O . ILE A 1 113 ? 44.949 14.978 25.024 1.00 18.68 113 ILE A O 1
ATOM 818 N N . ALA A 1 114 ? 46.773 14.488 23.798 1.00 23.12 114 ALA A N 1
ATOM 819 C CA . ALA A 1 114 ? 47.626 14.213 24.951 1.00 20.42 114 ALA A CA 1
ATOM 820 C C . ALA A 1 114 ? 47.893 15.419 25.854 1.00 24.48 114 ALA A C 1
ATOM 821 O O . ALA A 1 114 ? 48.399 15.260 26.965 1.00 23.80 114 ALA A O 1
ATOM 823 N N . SER A 1 115 ? 47.568 16.620 25.383 1.00 27.59 115 SER A N 1
ATOM 824 C CA . SER A 1 115 ? 47.775 17.813 26.200 1.00 29.19 115 SER A CA 1
ATOM 825 C C . SER A 1 115 ? 46.544 18.005 27.076 1.00 25.44 115 SER A C 1
ATOM 826 O O . SER A 1 115 ? 46.466 18.953 27.856 1.00 27.01 115 SER A O 1
ATOM 829 N N . GLY A 1 116 ? 45.588 17.088 26.947 1.00 22.55 116 GLY A N 1
ATOM 830 C CA . GLY A 1 116 ? 44.365 17.176 27.725 1.00 24.26 116 GLY A CA 1
ATOM 831 C C . GLY A 1 116 ? 44.421 16.482 29.075 1.00 24.42 116 GLY A C 1
ATOM 832 O O . GLY A 1 116 ? 45.504 16.233 29.604 1.00 21.11 116 GLY A O 1
ATOM 833 N N . PRO A 1 117 ? 43.257 16.167 29.666 1.00 27.06 117 PRO A N 1
ATOM 834 C CA . PRO A 1 117 ? 43.143 15.496 30.966 1.00 25.68 117 PRO A CA 1
ATOM 835 C C . PRO A 1 117 ? 43.841 14.137 30.973 1.00 22.53 117 PRO A C 1
ATOM 836 O O . PRO A 1 117 ? 44.139 13.580 29.915 1.00 23.09 117 PRO A O 1
ATOM 840 N N . ASP A 1 118 ? 44.095 13.606 32.166 1.00 22.05 118 ASP A N 1
ATOM 841 C CA . ASP A 1 118 ? 44.746 12.309 32.296 1.00 23.64 118 ASP A CA 1
ATOM 842 C C . ASP A 1 118 ? 43.961 11.198 31.599 1.00 20.77 118 ASP A C 1
ATOM 843 O O . ASP A 1 118 ? 44.551 10.250 31.092 1.00 18.43 118 ASP A O 1
ATOM 848 N N . GLU A 1 119 ? 42.634 11.304 31.590 1.00 15.93 119 GLU A N 1
ATOM 849 C CA . GLU A 1 119 ? 41.809 10.291 30.939 1.00 15.23 119 GLU A CA 1
ATOM 850 C C . GLU A 1 119 ? 42.065 10.268 29.436 1.00 23.11 119 GLU A C 1
ATOM 851 O O . GLU A 1 119 ? 41.979 9.213 28.805 1.00 20.70 119 GLU A O 1
ATOM 857 N N . ALA A 1 120 ? 42.388 11.424 28.861 1.00 17.66 120 ALA A N 1
ATOM 858 C CA . ALA A 1 120 ? 42.655 11.497 27.424 1.00 18.05 120 ALA A CA 1
ATOM 859 C C . ALA A 1 120 ? 43.975 10.798 27.109 1.00 22.56 120 ALA A C 1
ATOM 860 O O . ALA A 1 120 ? 44.095 10.085 26.110 1.00 19.96 120 ALA A O 1
ATOM 862 N N . ILE A 1 121 ? 44.966 10.997 27.971 1.00 22.64 121 ILE A N 1
ATOM 863 C CA . ILE A 1 121 ? 46.270 10.373 27.780 1.00 18.45 121 ILE A CA 1
ATOM 864 C C . ILE A 1 121 ? 46.138 8.854 27.941 1.00 18.75 121 ILE A C 1
ATOM 865 O O . ILE A 1 121 ? 46.735 8.085 27.188 1.00 21.68 121 ILE A O 1
ATOM 870 N N . LYS A 1 122 ? 45.342 8.431 28.919 1.00 22.10 122 LYS A N 1
ATOM 871 C CA . LYS A 1 122 ? 45.127 7.008 29.157 1.00 23.70 122 LYS A CA 1
ATOM 872 C C . LYS A 1 122 ? 44.539 6.341 27.917 1.00 21.32 122 LYS A C 1
ATOM 873 O O . LYS A 1 122 ? 44.894 5.211 27.585 1.00 21.56 122 LYS A O 1
ATOM 879 N N . ALA A 1 123 ? 43.638 7.042 27.234 1.00 24.07 123 ALA A N 1
ATOM 880 C CA . ALA A 1 123 ? 43.022 6.498 26.030 1.00 23.77 123 ALA A CA 1
ATOM 881 C C . ALA A 1 123 ? 44.103 6.173 24.999 1.00 20.34 123 ALA A C 1
ATOM 882 O O . ALA A 1 123 ? 44.070 5.118 24.359 1.00 18.02 123 ALA A O 1
ATOM 884 N N . ILE A 1 124 ? 45.072 7.073 24.853 1.00 22.32 124 ILE A N 1
ATOM 885 C CA . ILE A 1 124 ? 46.161 6.869 23.904 1.00 17.57 124 ILE A CA 1
ATOM 886 C C . ILE A 1 124 ? 47.032 5.688 24.306 1.00 18.86 124 ILE A C 1
ATOM 887 O O . ILE A 1 124 ? 47.445 4.898 23.458 1.00 25.41 124 ILE A O 1
ATOM 892 N N . VAL A 1 125 ? 47.320 5.577 25.600 1.00 15.41 125 VAL A N 1
ATOM 893 C CA . VAL A 1 125 ? 48.139 4.477 26.100 1.00 16.75 125 VAL A CA 1
ATOM 894 C C . VAL A 1 125 ? 47.436 3.139 25.883 1.00 26.52 125 VAL A C 1
ATOM 895 O O . VAL A 1 125 ? 48.035 2.188 25.380 1.00 23.70 125 VAL A O 1
ATOM 899 N N . ASP A 1 126 ? 46.162 3.073 26.264 1.00 22.61 126 ASP A N 1
ATOM 900 C CA . ASP A 1 126 ? 45.384 1.845 26.125 1.00 23.15 126 ASP A CA 1
ATOM 901 C C . ASP A 1 126 ? 45.219 1.428 24.670 1.00 28.61 126 ASP A C 1
ATOM 902 O O . ASP A 1 126 ? 45.030 0.249 24.377 1.00 25.70 126 ASP A O 1
ATOM 907 N N . ALA A 1 127 ? 45.283 2.398 23.762 1.00 24.36 127 ALA A N 1
ATOM 908 C CA . ALA A 1 127 ? 45.153 2.118 22.338 1.00 22.16 127 ALA A CA 1
ATOM 909 C C . ALA A 1 127 ? 46.500 1.680 21.772 1.00 27.51 127 ALA A C 1
ATOM 910 O O . ALA A 1 127 ? 46.624 1.426 20.579 1.00 23.97 127 ALA A O 1
ATOM 912 N N . GLY A 1 128 ? 47.505 1.595 22.638 1.00 22.20 128 GLY A N 1
ATOM 913 C CA . GLY A 1 128 ? 48.832 1.194 22.201 1.00 27.77 128 GLY A CA 1
ATOM 914 C C . GLY A 1 128 ? 49.527 2.255 21.363 1.00 26.10 128 GLY A C 1
ATOM 915 O O . GLY A 1 128 ? 50.430 1.953 20.584 1.00 19.52 128 GLY A O 1
ATOM 916 N N . GLY A 1 129 ? 49.116 3.507 21.528 1.00 24.12 129 GLY A N 1
ATOM 917 C CA . GLY A 1 129 ? 49.717 4.580 20.756 1.00 22.61 129 GLY A CA 1
ATOM 918 C C . GLY A 1 129 ? 51.154 4.913 21.116 1.00 23.07 129 GLY A C 1
ATOM 919 O O . GLY A 1 129 ? 51.902 5.408 20.274 1.00 18.52 129 GLY A O 1
ATOM 920 N N . VAL A 1 130 ? 51.554 4.637 22.355 1.00 17.61 130 VAL A N 1
ATOM 921 C CA . VAL A 1 130 ? 52.906 4.955 22.788 1.00 20.72 130 VAL A CA 1
ATOM 922 C C . VAL A 1 130 ? 53.973 4.201 22.004 1.00 20.36 130 VAL A C 1
ATOM 923 O O . VAL A 1 130 ? 54.946 4.797 21.540 1.00 18.99 130 VAL A O 1
ATOM 927 N N . GLU A 1 131 ? 53.800 2.891 21.867 1.00 17.87 131 GLU A N 1
ATOM 928 C CA . GLU A 1 131 ? 54.765 2.091 21.122 1.00 24.88 131 GLU A CA 1
ATOM 929 C C . GLU A 1 131 ? 54.854 2.543 19.665 1.00 22.17 131 GLU A C 1
ATOM 930 O O . GLU A 1 131 ? 55.943 2.588 19.087 1.00 17.60 131 GLU A O 1
ATOM 936 N N . VAL A 1 132 ? 53.717 2.880 19.065 1.00 21.16 132 VAL A N 1
ATOM 937 C CA . VAL A 1 132 ? 53.725 3.331 17.675 1.00 22.44 132 VAL A CA 1
ATOM 938 C C . VAL A 1 132 ? 54.445 4.677 17.576 1.00 26.60 132 VAL A C 1
ATOM 939 O O . VAL A 1 132 ? 55.279 4.881 16.693 1.00 24.71 132 VAL A O 1
ATOM 943 N N . LEU A 1 133 ? 54.126 5.590 18.491 1.00 21.03 133 LEU A N 1
ATOM 944 C CA . LEU A 1 133 ? 54.754 6.912 18.503 1.00 24.47 133 LEU A CA 1
ATOM 945 C C . LEU A 1 133 ? 56.265 6.809 18.671 1.00 23.32 133 LEU A C 1
ATOM 946 O O . LEU A 1 133 ? 57.018 7.578 18.071 1.00 22.23 133 LEU A O 1
ATOM 951 N N . VAL A 1 134 ? 56.707 5.864 19.494 1.00 19.00 134 VAL A N 1
ATOM 952 C CA . VAL A 1 134 ? 58.134 5.673 19.712 1.00 20.53 134 VAL A CA 1
ATOM 953 C C . VAL A 1 134 ? 58.776 5.276 18.392 1.00 24.49 134 VAL A C 1
ATOM 954 O O . VAL A 1 134 ? 59.859 5.751 18.047 1.00 23.21 134 VAL A O 1
ATOM 958 N N . LYS A 1 135 ? 58.099 4.413 17.644 1.00 21.00 135 LYS A N 1
ATOM 959 C CA . LYS A 1 135 ? 58.614 3.990 16.347 1.00 27.84 135 LYS A CA 1
ATOM 960 C C . LYS A 1 135 ? 58.728 5.190 15.402 1.00 22.70 135 LYS A C 1
ATOM 961 O O . LYS A 1 135 ? 59.694 5.306 14.647 1.00 22.25 135 LYS A O 1
ATOM 967 N N . LEU A 1 136 ? 57.754 6.095 15.452 1.00 23.13 136 LEU A N 1
ATOM 968 C CA . LEU A 1 136 ? 57.790 7.271 14.592 1.00 24.34 136 LEU A CA 1
ATOM 969 C C . LEU A 1 136 ? 58.889 8.264 14.946 1.00 24.99 136 LEU A C 1
ATOM 970 O O . LEU A 1 136 ? 59.208 9.150 14.153 1.00 22.33 136 LEU A O 1
ATOM 975 N N . LEU A 1 137 ? 59.472 8.124 16.133 1.00 26.99 137 LEU A N 1
ATOM 976 C CA . LEU A 1 137 ? 60.553 9.018 16.533 1.00 23.41 137 LEU A CA 1
ATOM 977 C C . LEU A 1 137 ? 61.730 8.869 15.572 1.00 29.11 137 LEU A C 1
ATOM 978 O O . LEU A 1 137 ? 62.564 9.767 15.460 1.00 27.17 137 LEU A O 1
ATOM 983 N N . THR A 1 138 ? 61.800 7.727 14.893 1.00 28.05 138 THR A N 1
ATOM 984 C CA . THR A 1 138 ? 62.881 7.472 13.944 1.00 28.17 138 THR A CA 1
ATOM 985 C C . THR A 1 138 ? 62.400 7.554 12.498 1.00 29.53 138 THR A C 1
ATOM 986 O O . THR A 1 138 ? 63.039 7.028 11.588 1.00 27.93 138 THR A O 1
ATOM 990 N N . SER A 1 139 ? 61.266 8.211 12.287 1.00 24.76 139 SER A N 1
ATOM 991 C CA . SER A 1 139 ? 60.734 8.367 10.938 1.00 26.26 139 SER A CA 1
ATOM 992 C C . SER A 1 139 ? 61.730 9.153 10.090 1.00 27.72 139 SER A C 1
ATOM 993 O O . SER A 1 139 ? 62.448 10.010 10.602 1.00 29.84 139 SER A O 1
ATOM 996 N N . THR A 1 140 ? 61.773 8.862 8.794 1.00 30.78 140 THR A N 1
ATOM 997 C CA . THR A 1 140 ? 62.679 9.568 7.894 1.00 30.98 140 THR A CA 1
ATOM 998 C C . THR A 1 140 ? 62.106 10.953 7.608 1.00 31.39 140 THR A C 1
ATOM 999 O O . THR A 1 140 ? 62.758 11.799 6.993 1.00 31.62 140 THR A O 1
ATOM 1003 N N . ASP A 1 141 ? 60.881 11.177 8.070 1.00 25.31 141 ASP A N 1
ATOM 1004 C CA . ASP A 1 141 ? 60.195 12.450 7.876 1.00 26.70 141 ASP A CA 1
ATOM 1005 C C . ASP A 1 141 ? 60.355 13.313 9.125 1.00 26.53 141 ASP A C 1
ATOM 1006 O O . ASP A 1 141 ? 59.825 12.990 10.187 1.00 31.32 141 ASP A O 1
ATOM 1011 N N . SER A 1 142 ? 61.088 14.415 8.986 1.00 31.69 142 SER A N 1
ATOM 1012 C CA . SER A 1 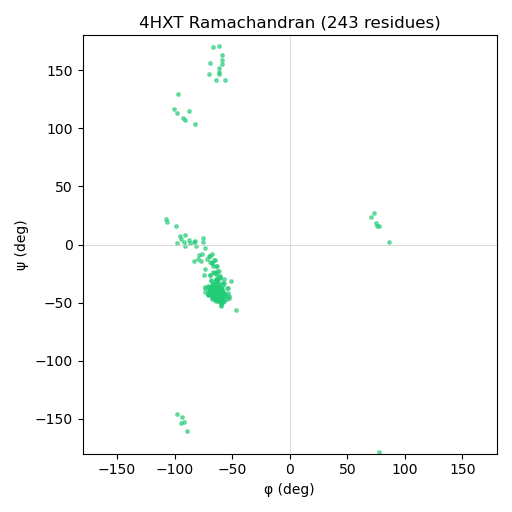142 ? 61.347 15.328 10.095 1.00 33.35 142 SER A CA 1
ATOM 1013 C C . SER A 1 142 ? 60.093 15.804 10.822 1.00 34.98 142 SER A C 1
ATOM 1014 O O . SER A 1 142 ? 60.065 15.843 12.053 1.00 39.28 142 SER A O 1
ATOM 1017 N N . GLU A 1 143 ? 59.066 16.181 10.065 1.00 32.47 143 GLU A N 1
ATOM 1018 C CA . GLU A 1 143 ? 57.811 16.648 10.650 1.00 32.89 143 GLU A CA 1
ATOM 1019 C C . GLU A 1 143 ? 57.125 15.569 11.481 1.00 30.11 143 GLU A C 1
ATOM 1020 O O . GLU A 1 143 ? 56.544 15.857 12.530 1.00 27.71 143 GLU A O 1
ATOM 1026 N N . VAL A 1 144 ? 57.176 14.333 10.999 1.00 26.19 144 VAL A N 1
ATOM 1027 C CA . VAL A 1 144 ? 56.569 13.221 11.718 1.00 27.20 144 VAL A CA 1
ATOM 1028 C C . VAL A 1 144 ? 57.327 13.025 13.033 1.00 29.22 144 VAL A C 1
ATOM 1029 O O . VAL A 1 144 ? 56.717 12.803 14.080 1.00 24.45 144 VAL A O 1
ATOM 1033 N N . GLN A 1 145 ? 58.656 13.118 12.974 1.00 22.49 145 GLN A N 1
ATOM 1034 C CA . GLN A 1 145 ? 59.491 12.992 14.171 1.00 25.19 145 GLN A CA 1
ATOM 1035 C C . GLN A 1 145 ? 59.093 14.025 15.217 1.00 23.56 145 GLN A C 1
ATOM 1036 O O . GLN A 1 145 ? 58.957 13.710 16.395 1.00 22.23 145 GLN A O 1
ATOM 1042 N N . LYS A 1 146 ? 58.941 15.270 14.774 1.00 26.43 146 LYS A N 1
ATOM 1043 C CA . LYS A 1 146 ? 58.583 16.369 15.662 1.00 29.60 146 LYS A CA 1
ATOM 1044 C C . LYS A 1 146 ? 57.251 16.139 16.364 1.00 28.41 146 LYS A C 1
ATOM 1045 O O . LYS A 1 146 ? 57.151 16.277 17.585 1.00 24.77 146 LYS A O 1
ATOM 1051 N N . GLU A 1 147 ? 56.227 15.799 15.590 1.00 22.21 147 GLU A N 1
ATOM 1052 C CA . GLU A 1 147 ? 54.903 15.559 16.151 1.00 25.82 147 GLU A CA 1
ATOM 1053 C C . GLU A 1 147 ? 54.908 14.374 17.110 1.00 23.75 147 GLU A C 1
ATOM 1054 O O . GLU A 1 147 ? 54.239 14.402 18.143 1.00 29.86 147 GLU A O 1
ATOM 1060 N N . ALA A 1 148 ? 55.662 13.334 16.763 1.00 20.12 148 ALA A N 1
ATOM 1061 C CA . ALA A 1 148 ? 55.752 12.143 17.606 1.00 17.45 148 ALA A CA 1
ATOM 1062 C C . ALA A 1 148 ? 56.423 12.500 18.930 1.00 18.97 148 ALA A C 1
ATOM 1063 O O . ALA A 1 148 ? 55.949 12.119 19.997 1.00 21.98 148 ALA A O 1
ATOM 1065 N N . ALA A 1 149 ? 57.527 13.241 18.856 1.00 20.83 149 ALA A N 1
ATOM 1066 C CA . ALA A 1 149 ? 58.244 13.652 20.057 1.00 22.34 149 ALA A CA 1
ATOM 1067 C C . ALA A 1 149 ? 57.366 14.565 20.916 1.00 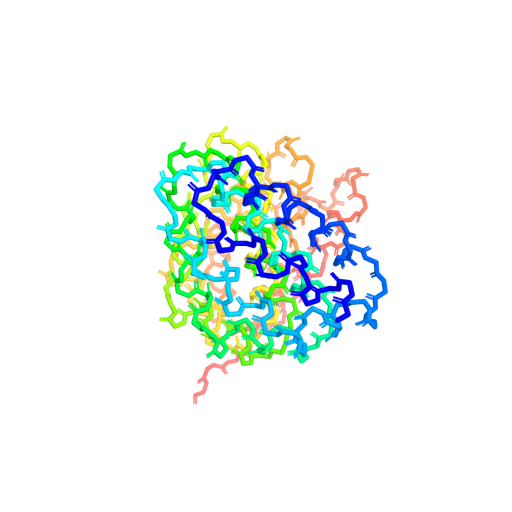22.72 149 ALA A C 1
ATOM 1068 O O . ALA A 1 149 ? 57.348 14.449 22.141 1.00 18.79 149 ALA A O 1
ATOM 1070 N N . ARG A 1 150 ? 56.640 15.476 20.274 1.00 18.81 150 ARG A N 1
ATOM 1071 C CA . ARG A 1 150 ? 55.765 16.381 21.009 1.00 19.38 150 ARG A CA 1
ATOM 1072 C C . ARG A 1 150 ? 54.655 15.585 21.691 1.00 21.11 150 ARG A C 1
ATOM 1073 O O . ARG A 1 150 ? 54.302 15.859 22.836 1.00 19.52 150 ARG A O 1
ATOM 1081 N N . ALA A 1 151 ? 54.112 14.591 20.992 1.00 15.64 151 ALA A N 1
ATOM 1082 C CA . ALA A 1 151 ? 53.052 13.770 21.563 1.00 20.40 151 ALA A CA 1
ATOM 1083 C C . ALA A 1 151 ? 53.579 13.020 22.787 1.00 19.09 151 ALA A C 1
ATOM 1084 O O . ALA A 1 151 ? 52.929 12.976 23.830 1.00 17.36 151 ALA A O 1
ATOM 1086 N N . LEU A 1 152 ? 54.764 12.431 22.654 1.00 21.21 152 LEU A N 1
ATOM 1087 C CA . LEU A 1 152 ? 55.357 11.685 23.754 1.00 24.28 152 LEU A CA 1
ATOM 1088 C C . LEU A 1 152 ? 55.660 12.588 24.945 1.00 19.54 152 LEU A C 1
ATOM 1089 O O . LEU A 1 152 ? 55.495 12.180 26.095 1.00 22.13 152 LEU A O 1
ATOM 1094 N N . ALA A 1 153 ? 56.099 13.816 24.674 1.00 22.78 153 ALA A N 1
ATOM 1095 C CA . ALA A 1 153 ? 56.388 14.761 25.752 1.00 21.11 153 ALA A CA 1
ATOM 1096 C C . ALA A 1 153 ? 55.099 15.057 26.529 1.00 22.19 153 ALA A C 1
ATOM 1097 O O . ALA A 1 153 ? 55.104 15.127 27.762 1.00 20.94 153 ALA A O 1
ATOM 1099 N N . ASN A 1 154 ? 53.996 15.228 25.808 1.00 19.91 154 ASN A N 1
ATOM 1100 C CA . ASN A 1 154 ? 52.718 15.510 26.457 1.00 22.87 154 ASN A CA 1
ATOM 1101 C C . ASN A 1 154 ? 52.222 14.295 27.218 1.00 23.09 154 ASN A C 1
ATOM 1102 O O . ASN A 1 154 ? 51.710 14.410 28.333 1.00 21.21 154 ASN A O 1
ATOM 1107 N N . ILE A 1 155 ? 52.370 13.124 26.612 1.00 19.58 155 ILE A N 1
ATOM 1108 C CA . ILE A 1 155 ? 51.952 11.893 27.264 1.00 19.62 155 ILE A CA 1
ATOM 1109 C C . ILE A 1 155 ? 52.730 11.724 28.569 1.00 26.04 155 ILE A C 1
ATOM 1110 O O . ILE A 1 155 ? 52.170 11.319 29.585 1.00 21.86 155 ILE A O 1
ATOM 1115 N N . ALA A 1 156 ? 54.017 12.060 28.538 1.00 21.54 156 ALA A N 1
ATOM 1116 C CA . ALA A 1 156 ? 54.882 11.933 29.711 1.00 20.67 156 ALA A CA 1
ATOM 1117 C C . ALA A 1 156 ? 54.532 12.891 30.851 1.00 22.94 156 ALA A C 1
ATOM 1118 O O . ALA A 1 156 ? 55.088 12.786 31.942 1.00 21.81 156 ALA A O 1
ATOM 1120 N N . SER A 1 157 ? 53.619 13.827 30.604 1.00 17.97 157 SER A N 1
ATOM 1121 C CA . SER A 1 157 ? 53.216 14.760 31.647 1.00 27.53 157 SER A CA 1
ATOM 1122 C C . SER A 1 157 ? 51.999 14.205 32.386 1.00 30.90 157 SER A C 1
ATOM 1123 O O . SER A 1 157 ? 51.473 14.845 33.290 1.00 29.20 157 SER A O 1
ATOM 1126 N N . GLY A 1 158 ? 51.563 13.010 32.001 1.00 27.00 158 GLY A N 1
ATOM 1127 C CA . GLY A 1 158 ? 50.397 12.415 32.629 1.00 24.65 158 GLY A CA 1
ATOM 1128 C C . GLY A 1 158 ? 50.677 11.522 33.823 1.00 30.06 158 GLY A C 1
ATOM 1129 O O . GLY A 1 158 ? 51.679 11.690 34.513 1.00 30.22 158 GLY A O 1
ATOM 1130 N N . PRO A 1 159 ? 49.797 10.547 34.090 1.00 27.73 159 PRO A N 1
ATOM 1131 C CA . PRO A 1 159 ? 49.971 9.632 35.220 1.00 27.53 159 PRO A CA 1
ATOM 1132 C C . PRO A 1 159 ? 51.166 8.694 35.090 1.00 25.94 159 PRO A C 1
ATOM 1133 O O . PRO A 1 159 ? 51.788 8.597 34.030 1.00 24.28 159 PRO A O 1
ATOM 1137 N N . ASP A 1 160 ? 51.473 8.006 36.183 1.00 21.83 160 ASP A N 1
ATOM 1138 C CA . ASP A 1 160 ? 52.582 7.058 36.233 1.00 26.61 160 ASP A CA 1
ATOM 1139 C C . ASP A 1 160 ? 52.513 6.035 35.104 1.00 22.12 160 ASP A C 1
ATOM 1140 O O . ASP A 1 160 ? 53.514 5.750 34.448 1.00 26.14 160 ASP A O 1
ATOM 1145 N N . GLU A 1 161 ? 51.323 5.484 34.886 1.00 22.14 161 GLU A N 1
ATOM 1146 C CA . GLU A 1 161 ? 51.102 4.470 33.853 1.00 26.24 161 GLU A CA 1
ATOM 1147 C C . GLU A 1 161 ? 51.556 4.911 32.461 1.00 25.55 161 GLU A C 1
ATOM 1148 O O . GLU A 1 161 ? 52.073 4.107 31.687 1.00 24.33 161 GLU A O 1
ATOM 1154 N N . ALA A 1 162 ? 51.345 6.186 32.147 1.00 20.96 162 ALA A N 1
ATOM 1155 C CA . ALA A 1 162 ? 51.719 6.740 30.852 1.00 20.82 162 ALA A CA 1
ATOM 1156 C C . ALA A 1 162 ? 53.241 6.757 30.678 1.00 22.73 162 ALA A C 1
ATOM 1157 O O . ALA A 1 162 ? 53.757 6.403 29.619 1.00 20.64 162 ALA A O 1
ATOM 1159 N N . ILE A 1 163 ? 53.959 7.181 31.714 1.00 20.35 163 ILE A N 1
ATOM 1160 C CA . ILE A 1 163 ? 55.417 7.225 31.649 1.00 17.75 163 ILE A CA 1
ATOM 1161 C C . ILE A 1 163 ? 55.973 5.798 31.573 1.00 21.02 163 ILE A C 1
ATOM 1162 O O . ILE A 1 163 ? 56.912 5.519 30.832 1.00 21.73 163 ILE A O 1
ATOM 1167 N N . LYS A 1 164 ? 55.381 4.896 32.343 1.00 21.32 164 LYS A N 1
ATOM 1168 C CA . LYS A 1 164 ? 55.805 3.505 32.342 1.00 26.60 164 LYS A CA 1
ATOM 1169 C C . LYS A 1 164 ? 55.660 2.937 30.934 1.00 27.24 164 LYS A C 1
ATOM 1170 O O . LYS A 1 164 ? 56.498 2.161 30.490 1.00 22.83 164 LYS A O 1
ATOM 1176 N N . ALA A 1 165 ? 54.602 3.338 30.236 1.00 20.08 165 ALA A N 1
ATOM 1177 C CA . ALA A 1 165 ? 54.355 2.872 28.873 1.00 19.90 165 ALA A CA 1
ATOM 1178 C C . ALA A 1 165 ? 55.478 3.325 27.937 1.00 22.40 165 ALA A C 1
ATOM 1179 O O . ALA A 1 165 ? 55.917 2.570 27.063 1.00 18.44 165 ALA A O 1
ATOM 1181 N N . ILE A 1 166 ? 55.949 4.555 28.127 1.00 21.89 166 ILE A N 1
ATOM 1182 C CA . ILE A 1 166 ? 57.026 5.082 27.302 1.00 20.63 166 ILE A CA 1
ATOM 1183 C C . ILE A 1 166 ? 58.301 4.301 27.582 1.00 22.58 166 ILE A C 1
ATOM 1184 O O . ILE A 1 166 ? 59.043 3.953 26.669 1.00 21.54 166 ILE A O 1
ATOM 1189 N N . VAL A 1 167 ? 58.551 4.035 28.855 1.00 17.39 167 VAL A N 1
ATOM 1190 C CA . VAL A 1 167 ? 59.738 3.298 29.262 1.00 21.55 167 VAL A CA 1
ATOM 1191 C C . VAL A 1 167 ? 59.708 1.863 28.736 1.00 23.71 167 VAL A C 1
ATOM 1192 O O . VAL A 1 167 ? 60.699 1.381 28.185 1.00 21.99 167 VAL A O 1
ATOM 1196 N N . ASP A 1 168 ? 58.569 1.190 28.897 1.00 17.34 168 ASP A N 1
ATOM 1197 C CA . ASP A 1 168 ? 58.439 -0.196 28.447 1.00 18.57 168 ASP A CA 1
ATOM 1198 C C . ASP A 1 168 ? 58.585 -0.320 26.942 1.00 25.18 168 ASP A C 1
ATOM 1199 O O . ASP A 1 168 ? 59.039 -1.345 26.443 1.00 26.72 168 ASP A O 1
ATOM 1204 N N . ALA A 1 169 ? 58.199 0.726 26.220 1.00 20.86 169 ALA A N 1
ATOM 1205 C CA . ALA A 1 169 ? 58.300 0.726 24.767 1.00 22.90 169 ALA A CA 1
ATOM 1206 C C . ALA A 1 169 ? 59.716 1.061 24.297 1.00 27.97 169 ALA A C 1
ATOM 1207 O O . ALA A 1 169 ? 59.982 1.089 23.100 1.00 26.21 169 ALA A O 1
ATOM 1209 N N . GLY A 1 170 ? 60.620 1.318 25.239 1.00 22.90 170 GLY A N 1
ATOM 1210 C CA . GLY A 1 170 ? 61.991 1.648 24.881 1.00 23.97 170 GLY A CA 1
ATOM 1211 C C . GLY A 1 170 ? 62.153 3.077 24.390 1.00 26.07 170 GLY A C 1
ATOM 1212 O O . GLY A 1 170 ? 63.169 3.431 23.786 1.00 23.88 170 GLY A O 1
ATOM 1213 N N . GLY A 1 171 ? 61.154 3.909 24.657 1.00 21.65 171 GLY A N 1
ATOM 1214 C CA . GLY A 1 171 ? 61.215 5.290 24.222 1.00 22.98 171 GLY A CA 1
ATOM 1215 C C . GLY A 1 171 ? 62.334 6.130 24.814 1.00 25.98 171 GLY A C 1
ATOM 1216 O O . GLY A 1 171 ? 62.841 7.036 24.151 1.00 21.88 171 GLY A O 1
ATOM 1217 N N . VAL A 1 172 ? 62.731 5.845 26.051 1.00 22.40 172 VAL A N 1
ATOM 1218 C CA . VAL A 1 172 ? 63.783 6.630 26.696 1.00 17.37 172 VAL A CA 1
ATOM 1219 C C . VAL A 1 172 ? 65.093 6.655 25.908 1.00 16.55 172 VAL A C 1
ATOM 1220 O O . VAL A 1 172 ? 65.672 7.717 25.684 1.00 17.86 172 VAL A O 1
ATOM 1224 N N . GLU A 1 173 ? 65.553 5.482 25.489 1.00 19.29 173 GLU A N 1
ATOM 1225 C CA . GLU A 1 173 ? 66.784 5.371 24.721 1.00 25.39 173 GLU A CA 1
ATOM 1226 C C . GLU A 1 173 ? 66.663 6.160 23.424 1.00 24.15 173 GLU A C 1
ATOM 1227 O O . GLU A 1 173 ? 67.589 6.863 23.027 1.00 23.08 173 GLU A O 1
ATOM 1233 N N . VAL A 1 174 ? 65.515 6.040 22.768 1.00 21.48 174 VAL A N 1
ATOM 1234 C CA . VAL A 1 174 ? 65.284 6.734 21.509 1.00 25.47 174 VAL A CA 1
ATOM 1235 C C . VAL A 1 174 ? 65.289 8.253 21.712 1.00 29.95 174 VAL A C 1
ATOM 1236 O O . VAL A 1 174 ? 65.932 8.982 20.958 1.00 26.91 174 VAL A O 1
ATOM 1240 N N . LEU A 1 175 ? 64.589 8.721 22.741 1.00 19.59 175 LEU A N 1
ATOM 1241 C CA . LEU A 1 175 ? 64.527 10.152 23.033 1.00 14.83 175 LEU A CA 1
ATOM 1242 C C . LEU A 1 175 ? 65.903 10.721 23.366 1.00 16.97 175 LEU A C 1
ATOM 1243 O O . LEU A 1 175 ? 66.206 11.863 23.025 1.00 20.70 175 LEU A O 1
ATOM 1248 N N . VAL A 1 176 ? 66.734 9.933 24.043 1.00 23.49 176 VAL A N 1
ATOM 1249 C CA . VAL A 1 176 ? 68.074 10.390 24.390 1.00 22.30 176 VAL A CA 1
ATOM 1250 C C . VAL A 1 176 ? 68.888 10.554 23.111 1.00 19.14 176 VAL A C 1
ATOM 1251 O O . VAL A 1 176 ? 69.706 11.467 22.992 1.00 24.19 176 VAL A O 1
ATOM 1255 N N . LYS A 1 177 ? 68.649 9.673 22.147 1.00 21.81 177 LYS A N 1
ATOM 1256 C CA . LYS A 1 177 ? 69.338 9.749 20.863 1.00 26.50 177 LYS A CA 1
ATOM 1257 C C . LYS A 1 177 ? 68.949 11.044 20.153 1.00 24.65 177 LYS A C 1
ATOM 1258 O O . LYS A 1 177 ? 69.782 11.693 19.519 1.00 30.91 177 LYS A O 1
ATOM 1264 N N . LEU A 1 178 ? 67.677 11.416 20.263 1.00 21.75 178 LEU A N 1
ATOM 1265 C CA . LEU A 1 178 ? 67.181 12.630 19.626 1.00 22.54 178 LEU A CA 1
ATOM 1266 C C . LEU A 1 178 ? 67.663 13.919 20.285 1.00 26.62 178 LEU A C 1
ATOM 1267 O O . LEU A 1 178 ? 67.503 15.001 19.720 1.00 33.59 178 LEU A O 1
ATOM 1272 N N . LEU A 1 179 ? 68.244 13.812 21.475 1.00 22.44 179 LEU A N 1
ATOM 1273 C CA . LEU A 1 179 ? 68.747 14.998 22.160 1.00 24.01 179 LEU A CA 1
ATOM 1274 C C . LEU A 1 179 ? 69.862 15.665 21.361 1.00 32.20 179 LEU A C 1
ATOM 1275 O O . LEU A 1 179 ? 70.124 16.855 21.529 1.00 32.74 179 LEU A O 1
ATOM 1280 N N . THR A 1 180 ? 70.521 14.899 20.496 1.00 32.00 180 THR A N 1
ATOM 1281 C CA . THR A 1 180 ? 71.597 15.448 19.681 1.00 35.79 180 THR A CA 1
ATOM 1282 C C . THR A 1 180 ? 71.182 15.594 18.219 1.00 36.90 180 THR A C 1
ATOM 1283 O O . THR A 1 180 ? 72.026 15.646 17.324 1.00 39.62 180 THR A O 1
ATOM 1287 N N . SER A 1 181 ? 69.876 15.657 17.983 1.00 33.88 181 SER A N 1
ATOM 1288 C CA . SER A 1 181 ? 69.354 15.823 16.632 1.00 36.82 181 SER A CA 1
ATOM 1289 C C . SER A 1 181 ? 69.662 17.238 16.151 1.00 32.96 181 SER A C 1
ATOM 1290 O O . SER A 1 181 ? 69.683 18.174 16.950 1.00 31.85 181 SER A O 1
ATOM 1293 N N . THR A 1 182 ? 69.905 17.393 14.852 1.00 37.89 182 THR A N 1
ATOM 1294 C CA . THR A 1 182 ? 70.193 18.713 14.296 1.00 39.21 182 THR A CA 1
ATOM 1295 C C . THR A 1 182 ? 68.897 19.485 14.092 1.00 38.98 182 THR A C 1
ATOM 1296 O O . THR A 1 182 ? 68.913 20.690 13.843 1.00 38.18 182 THR A O 1
ATOM 1300 N N . ASP A 1 183 ? 67.772 18.783 14.196 1.00 39.21 183 ASP A N 1
ATOM 1301 C CA . ASP A 1 183 ? 66.472 19.421 14.046 1.00 35.63 183 ASP A CA 1
ATOM 1302 C C . ASP A 1 183 ? 66.133 20.052 15.388 1.00 39.00 183 ASP A C 1
ATOM 1303 O O . ASP A 1 183 ? 65.755 19.356 16.332 1.00 33.31 183 ASP A O 1
ATOM 1308 N N . SER A 1 184 ? 66.277 21.370 15.468 1.00 38.51 184 SER A N 1
ATOM 1309 C CA . SER A 1 184 ? 66.003 22.105 16.696 1.00 38.92 184 SER A CA 1
ATOM 1310 C C . SER A 1 184 ? 64.687 21.706 17.360 1.00 31.94 184 SER A C 1
ATOM 1311 O O . SER A 1 184 ? 64.664 21.333 18.530 1.00 37.22 184 SER A O 1
ATOM 1314 N N . GLU A 1 185 ? 63.592 21.801 16.615 1.00 34.42 185 GLU A N 1
ATOM 1315 C CA . GLU A 1 185 ? 62.276 21.454 17.140 1.00 35.39 185 GLU A CA 1
ATOM 1316 C C . GLU A 1 185 ? 62.234 20.052 17.748 1.00 35.75 185 GLU A C 1
ATOM 1317 O O . GLU A 1 185 ? 61.640 19.849 18.805 1.00 31.92 185 GLU A O 1
ATOM 1323 N N . VAL A 1 186 ? 62.866 19.092 17.079 1.00 32.27 186 VAL A N 1
ATOM 1324 C CA . VAL A 1 186 ? 62.902 17.713 17.559 1.00 21.98 186 VAL A CA 1
ATOM 1325 C C . VAL A 1 186 ? 63.666 17.623 18.874 1.00 32.58 186 VAL A C 1
ATOM 1326 O O . VAL A 1 186 ? 63.230 16.964 19.820 1.00 26.98 186 VAL A O 1
ATOM 1330 N N . GLN A 1 187 ? 64.806 18.303 18.927 1.00 29.07 187 GLN A N 1
ATOM 1331 C CA . GLN A 1 187 ? 65.642 18.303 20.117 1.00 24.80 187 GLN A CA 1
ATOM 1332 C C . GLN A 1 187 ? 64.898 18.899 21.309 1.00 22.38 187 GLN A C 1
ATOM 1333 O O . GLN A 1 187 ? 64.940 18.361 22.417 1.00 23.34 187 GLN A O 1
ATOM 1339 N N . LYS A 1 188 ? 64.209 20.010 21.077 1.00 20.28 188 LYS A N 1
ATOM 1340 C CA . LYS A 1 188 ? 63.451 20.672 22.129 1.00 28.76 188 LYS A CA 1
ATOM 1341 C C . LYS A 1 188 ? 62.373 19.745 22.699 1.00 28.20 188 LYS A C 1
ATOM 1342 O O . LYS A 1 188 ? 62.212 19.644 23.913 1.00 20.40 188 LYS A O 1
ATOM 1348 N N . GLU A 1 189 ? 61.640 19.066 21.822 1.00 23.52 189 GLU A N 1
ATOM 1349 C CA . GLU A 1 189 ? 60.586 18.149 22.258 1.00 22.11 189 GLU A CA 1
ATOM 1350 C C . GLU A 1 189 ? 61.162 16.927 22.976 1.00 18.77 189 GLU A C 1
ATOM 1351 O O . GLU A 1 189 ? 60.576 16.423 23.942 1.00 23.51 189 GLU A O 1
ATOM 1357 N N . ALA A 1 190 ? 62.302 16.440 22.496 1.00 21.02 190 ALA A N 1
ATOM 1358 C CA . ALA A 1 190 ? 62.936 15.285 23.117 1.00 21.42 190 ALA A CA 1
ATOM 1359 C C . ALA A 1 190 ? 63.393 15.656 24.526 1.00 21.55 190 ALA A C 1
ATOM 1360 O O . ALA A 1 190 ? 63.267 14.862 25.454 1.00 22.31 190 ALA A O 1
ATOM 1362 N N . ALA A 1 191 ? 63.926 16.867 24.680 1.00 20.26 191 ALA A N 1
ATOM 1363 C CA . ALA A 1 191 ? 64.391 17.333 25.984 1.00 20.69 191 ALA A CA 1
ATOM 1364 C C . ALA A 1 191 ? 63.214 17.506 26.947 1.00 18.86 191 ALA A C 1
ATOM 1365 O O . ALA A 1 191 ? 63.316 17.160 28.125 1.00 18.22 191 ALA A O 1
ATOM 1367 N N . ARG A 1 192 ? 62.105 18.056 26.454 1.00 20.78 192 ARG A N 1
ATOM 1368 C CA . ARG A 1 192 ? 60.923 18.250 27.297 1.00 20.75 192 ARG A CA 1
ATOM 1369 C C . ARG A 1 192 ? 60.359 16.887 27.701 1.00 17.75 192 ARG A C 1
ATOM 1370 O O . ARG A 1 192 ? 59.982 16.677 28.851 1.00 20.76 192 ARG A O 1
ATOM 1378 N N . ALA A 1 193 ? 60.315 15.955 26.756 1.00 17.62 193 ALA A N 1
ATOM 1379 C CA . ALA A 1 193 ? 59.795 14.616 27.051 1.00 18.05 193 ALA A CA 1
ATOM 1380 C C . ALA A 1 193 ? 60.595 13.950 28.166 1.00 19.11 193 ALA A C 1
ATOM 1381 O O . ALA A 1 193 ? 60.022 13.366 29.084 1.00 19.85 193 ALA A O 1
ATOM 1383 N N . LEU A 1 194 ? 61.922 14.048 28.093 1.00 16.99 194 LEU A N 1
ATOM 1384 C CA . LEU A 1 194 ? 62.770 13.445 29.109 1.00 20.90 194 LEU A CA 1
ATOM 1385 C C . LEU A 1 194 ? 62.623 14.129 30.464 1.00 16.19 194 LEU A C 1
ATOM 1386 O O . LEU A 1 194 ? 62.656 13.466 31.500 1.00 20.21 194 LEU A O 1
ATOM 1391 N N . ALA A 1 195 ? 62.473 15.452 30.459 1.00 15.55 195 ALA A N 1
ATOM 1392 C CA . ALA A 1 195 ? 62.302 16.191 31.707 1.00 14.75 195 ALA A CA 1
ATOM 1393 C C . ALA A 1 195 ? 61.009 15.720 32.361 1.00 16.84 195 ALA A C 1
ATOM 1394 O O . ALA A 1 195 ? 60.934 15.572 33.583 1.00 17.34 195 ALA A O 1
ATOM 1396 N N . ASN A 1 196 ? 59.991 15.486 31.537 1.00 18.34 196 ASN A N 1
ATOM 1397 C CA . ASN A 1 196 ? 58.700 15.027 32.034 1.00 21.44 196 ASN A CA 1
ATOM 1398 C C . ASN A 1 196 ? 58.777 13.586 32.515 1.00 23.57 196 ASN A C 1
ATOM 1399 O O . ASN A 1 196 ? 58.230 13.240 33.561 1.00 19.58 196 ASN A O 1
ATOM 1404 N N . ILE A 1 197 ? 59.460 12.747 31.749 1.00 21.88 197 ILE A N 1
ATOM 1405 C CA . ILE A 1 197 ? 59.631 11.352 32.124 1.00 17.54 197 ILE A CA 1
ATOM 1406 C C . ILE A 1 197 ? 60.377 11.304 33.452 1.00 25.21 197 ILE A C 1
ATOM 1407 O O . ILE A 1 197 ? 60.099 10.457 34.300 1.00 23.04 197 ILE A O 1
ATOM 1412 N N . ALA A 1 198 ? 61.315 12.230 33.632 1.00 19.56 198 ALA A N 1
ATOM 1413 C CA . ALA A 1 198 ? 62.110 12.279 34.853 1.00 16.48 198 ALA A CA 1
ATOM 1414 C C . ALA A 1 198 ? 61.337 12.709 36.107 1.00 19.48 198 ALA A C 1
ATOM 1415 O O . ALA A 1 198 ? 61.860 12.621 37.220 1.00 20.06 198 ALA A O 1
ATOM 1417 N N . SER A 1 199 ? 60.106 13.183 35.943 1.00 19.84 199 SER A N 1
ATOM 1418 C CA . SER A 1 199 ? 59.313 13.574 37.105 1.00 21.03 199 SER A CA 1
ATOM 1419 C C . SER A 1 199 ? 58.418 12.395 37.488 1.00 28.33 199 SER A C 1
ATOM 1420 O O . SER A 1 199 ? 57.554 12.505 38.359 1.00 23.75 199 SER A O 1
ATOM 1423 N N . GLY A 1 200 ? 58.643 11.262 36.832 1.00 27.10 200 GLY A N 1
ATOM 1424 C CA . GLY A 1 200 ? 57.847 10.081 37.102 1.00 20.36 200 GLY A CA 1
ATOM 1425 C C . GLY A 1 200 ? 58.445 9.148 38.139 1.00 27.94 200 GLY A C 1
ATOM 1426 O O . GLY A 1 200 ? 59.147 9.586 39.054 1.00 22.50 200 GLY A O 1
ATOM 1427 N N . PRO A 1 201 ? 58.192 7.837 38.009 1.00 25.85 201 PRO A N 1
ATOM 1428 C CA . PRO A 1 201 ? 58.705 6.839 38.948 1.00 26.13 201 PRO A CA 1
ATOM 1429 C C . PRO A 1 201 ? 60.212 6.671 38.858 1.00 23.03 201 PRO A C 1
ATOM 1430 O O . PRO A 1 201 ? 60.821 6.963 37.832 1.00 24.44 201 PRO A O 1
ATOM 1434 N N . THR A 1 202 ? 60.806 6.193 39.943 1.00 27.89 202 THR A N 1
ATOM 1435 C CA . THR A 1 202 ? 62.242 5.973 39.987 1.00 27.20 202 THR A CA 1
ATOM 1436 C C . THR A 1 202 ? 62.677 5.032 38.867 1.00 20.60 202 THR A C 1
ATOM 1437 O O . THR A 1 202 ? 63.791 5.133 38.365 1.00 23.71 202 THR A O 1
ATOM 1441 N N . SER A 1 203 ? 61.796 4.121 38.464 1.00 20.86 203 SER A N 1
ATOM 1442 C CA . SER A 1 203 ? 62.136 3.181 37.398 1.00 22.86 203 SER A CA 1
ATOM 1443 C C . SER A 1 203 ? 62.396 3.916 36.084 1.00 24.47 203 SER A C 1
ATOM 1444 O O . SER A 1 203 ? 63.177 3.460 35.251 1.00 19.06 203 SER A O 1
ATOM 1447 N N . ALA A 1 204 ? 61.726 5.050 35.897 1.00 20.77 204 ALA A N 1
ATOM 1448 C CA . ALA A 1 204 ? 61.908 5.842 34.687 1.00 19.88 204 ALA A CA 1
ATOM 1449 C C . ALA A 1 204 ? 63.267 6.538 34.755 1.00 21.69 204 ALA A C 1
ATOM 1450 O O . ALA A 1 204 ? 63.942 6.691 33.741 1.00 17.87 204 ALA A O 1
ATOM 1452 N N . ILE A 1 205 ? 63.664 6.959 35.954 1.00 18.97 205 ILE A N 1
ATOM 1453 C CA . ILE A 1 205 ? 64.958 7.616 36.141 1.00 25.22 205 ILE A CA 1
ATOM 1454 C C . ILE A 1 205 ? 66.050 6.612 35.795 1.00 26.55 205 ILE A C 1
ATOM 1455 O O . ILE A 1 205 ? 67.022 6.932 35.112 1.00 25.45 205 ILE A O 1
ATOM 1460 N N . LYS A 1 206 ? 65.874 5.388 36.274 1.00 22.08 206 LYS A N 1
ATOM 1461 C CA . LYS A 1 206 ? 66.822 4.315 36.014 1.00 21.94 206 LYS A CA 1
ATOM 1462 C C . LYS A 1 206 ? 67.001 4.105 34.501 1.00 22.92 206 LYS A C 1
ATOM 1463 O O . LYS A 1 206 ? 68.118 3.912 34.014 1.00 20.72 206 LYS A O 1
ATOM 1469 N N . ALA A 1 207 ? 65.901 4.154 33.755 1.00 20.23 207 ALA A N 1
ATOM 1470 C CA . ALA A 1 207 ? 65.963 3.982 32.300 1.00 20.91 207 ALA A CA 1
ATOM 1471 C C . ALA A 1 207 ? 66.788 5.114 31.674 1.00 19.76 207 ALA A C 1
ATOM 1472 O O . ALA A 1 207 ? 67.615 4.888 30.783 1.00 21.14 207 ALA A O 1
ATOM 1474 N N . ILE A 1 208 ? 66.563 6.335 32.148 1.00 21.29 208 ILE A N 1
ATOM 1475 C CA . ILE A 1 208 ? 67.304 7.489 31.647 1.00 19.93 208 ILE A CA 1
ATOM 1476 C C . ILE A 1 208 ? 68.790 7.307 31.930 1.00 22.26 208 ILE A C 1
ATOM 1477 O O . ILE A 1 208 ? 69.632 7.537 31.061 1.00 18.62 208 ILE A O 1
ATOM 1482 N N . VAL A 1 209 ? 69.108 6.894 33.150 1.00 19.87 209 VAL A N 1
ATOM 1483 C CA . VAL A 1 209 ? 70.495 6.667 33.530 1.00 24.24 209 VAL A CA 1
ATOM 1484 C C . VAL A 1 209 ? 71.133 5.590 32.646 1.00 25.60 209 VAL A C 1
ATOM 1485 O O . VAL A 1 209 ? 72.252 5.771 32.156 1.00 22.18 209 VAL A O 1
ATOM 1489 N N . ASP A 1 210 ? 70.417 4.484 32.433 1.00 21.04 210 ASP A N 1
ATOM 1490 C CA . ASP A 1 210 ? 70.923 3.387 31.606 1.00 26.01 210 ASP A CA 1
ATOM 1491 C C . ASP A 1 210 ? 71.184 3.827 30.179 1.00 29.62 210 ASP A C 1
ATOM 1492 O O . ASP A 1 210 ? 72.134 3.373 29.547 1.00 24.35 210 ASP A O 1
ATOM 1497 N N . ALA A 1 211 ? 70.320 4.691 29.661 1.00 24.54 211 ALA A N 1
ATOM 1498 C CA . ALA A 1 211 ? 70.473 5.182 28.301 1.00 25.33 211 ALA A CA 1
ATOM 1499 C C . ALA A 1 211 ? 71.632 6.175 28.205 1.00 24.58 211 ALA A C 1
ATOM 1500 O O . ALA A 1 211 ? 71.960 6.648 27.121 1.00 27.04 211 ALA A O 1
ATOM 1502 N N . GLY A 1 212 ? 72.258 6.476 29.340 1.00 23.68 212 GLY A N 1
ATOM 1503 C CA . GLY A 1 212 ? 73.358 7.428 29.342 1.00 23.98 212 GLY A CA 1
ATOM 1504 C C . GLY A 1 212 ? 72.798 8.827 29.159 1.00 27.45 212 GLY A C 1
ATOM 1505 O O . GLY A 1 212 ? 73.468 9.729 28.651 1.00 24.37 212 GLY A O 1
ATOM 1506 N N . GLY A 1 213 ? 71.553 9.006 29.582 1.00 23.47 213 GLY A N 1
ATOM 1507 C CA . GLY A 1 213 ? 70.899 10.293 29.439 1.00 22.18 213 GLY A CA 1
ATOM 1508 C C . GLY A 1 213 ? 71.458 11.413 30.292 1.00 20.51 213 GLY A C 1
ATOM 1509 O O . GLY A 1 213 ? 71.408 12.572 29.891 1.00 23.30 213 GLY A O 1
ATOM 1510 N N . VAL A 1 214 ? 71.985 11.084 31.468 1.00 16.55 214 VAL A N 1
ATOM 1511 C CA . VAL A 1 214 ? 72.541 12.107 32.342 1.00 21.44 214 VAL A CA 1
ATOM 1512 C C . VAL A 1 214 ? 73.687 12.847 31.659 1.00 25.24 214 VAL A C 1
ATOM 1513 O O . VAL A 1 214 ? 73.745 14.073 31.683 1.00 21.96 214 VAL A O 1
ATOM 1517 N N . GLU A 1 215 ? 74.595 12.098 31.042 1.00 21.15 215 GLU A N 1
ATOM 1518 C CA . GLU A 1 215 ? 75.731 12.704 30.363 1.00 19.74 215 GLU A CA 1
ATOM 1519 C C . GLU A 1 215 ? 75.315 13.524 29.142 1.00 23.04 215 GLU A C 1
ATOM 1520 O O . GLU A 1 215 ? 75.938 14.538 28.833 1.00 19.98 215 GLU A O 1
ATOM 1526 N N . VAL A 1 216 ? 74.265 13.096 28.445 1.00 15.41 216 VAL A N 1
ATOM 1527 C CA . VAL A 1 216 ? 73.817 13.835 27.271 1.00 21.88 216 VAL A CA 1
ATOM 1528 C C . VAL A 1 216 ? 73.117 15.126 27.694 1.00 22.67 216 VAL A C 1
ATOM 1529 O O . VAL A 1 216 ? 73.303 16.171 27.076 1.00 23.05 216 VAL A O 1
ATOM 1533 N N . LEU A 1 217 ? 72.313 15.053 28.750 1.00 25.42 217 LEU A N 1
ATOM 1534 C CA . LEU A 1 217 ? 71.608 16.229 29.246 1.00 24.17 217 LEU A CA 1
ATOM 1535 C C . LEU A 1 217 ? 72.613 17.249 29.777 1.00 24.05 217 LEU A C 1
ATOM 1536 O O . LEU A 1 217 ? 72.438 18.454 29.607 1.00 20.47 217 LEU A O 1
ATOM 1541 N N . GLN A 1 218 ? 73.671 16.753 30.410 1.00 19.49 218 GLN A N 1
ATOM 1542 C CA . GLN A 1 218 ? 74.711 17.614 30.958 1.00 21.47 218 GLN A CA 1
ATOM 1543 C C . GLN A 1 218 ? 75.340 18.474 29.860 1.00 24.21 218 GLN A C 1
ATOM 1544 O O . GLN A 1 218 ? 75.594 19.670 30.056 1.00 21.09 218 GLN A O 1
ATOM 1550 N N . LYS A 1 219 ? 75.586 17.870 28.702 1.00 23.35 219 LYS A N 1
ATOM 1551 C CA . LYS A 1 219 ? 76.187 18.609 27.603 1.00 27.35 219 LYS A CA 1
ATOM 1552 C C . LYS A 1 219 ? 75.235 19.664 27.038 1.00 24.36 219 LYS A C 1
ATOM 1553 O O . LYS A 1 219 ? 75.676 20.710 26.560 1.00 26.11 219 LYS A O 1
ATOM 1559 N N . LEU A 1 220 ? 73.933 19.397 27.103 1.00 23.74 220 LEU A N 1
ATOM 1560 C CA . LEU A 1 220 ? 72.943 20.342 26.595 1.00 21.23 220 LEU A CA 1
ATOM 1561 C C . LEU A 1 220 ? 72.850 21.600 27.448 1.00 19.74 220 LEU A C 1
ATOM 1562 O O . LEU A 1 220 ? 72.180 22.565 27.073 1.00 21.98 220 LEU A O 1
ATOM 1567 N N . LEU A 1 221 ? 73.503 21.590 28.607 1.00 20.39 221 LEU A N 1
ATOM 1568 C CA . LEU A 1 221 ? 73.496 22.768 29.467 1.00 26.41 221 LEU A CA 1
ATOM 1569 C C . LEU A 1 221 ? 74.210 23.907 28.735 1.00 28.35 221 LEU A C 1
ATOM 1570 O O . LEU A 1 221 ? 74.041 25.076 29.077 1.00 28.77 221 LEU A O 1
ATOM 1575 N N . THR A 1 222 ? 75.004 23.556 27.724 1.00 27.17 222 THR A N 1
ATOM 1576 C CA . THR A 1 222 ? 75.737 24.550 26.938 1.00 28.64 222 THR A CA 1
ATOM 1577 C C . THR A 1 222 ? 75.017 24.901 25.635 1.00 28.82 222 THR A C 1
ATOM 1578 O O . THR A 1 222 ? 75.521 25.688 24.836 1.00 27.33 222 THR A O 1
ATOM 1582 N N . SER A 1 223 ? 73.851 24.306 25.407 1.00 28.15 223 SER A N 1
ATOM 1583 C CA . SER A 1 223 ? 73.094 24.587 24.191 1.00 21.96 223 SER A CA 1
ATOM 1584 C C . SER A 1 223 ? 72.812 26.082 24.044 1.00 23.30 223 SER A C 1
ATOM 1585 O O . SER A 1 223 ? 72.537 26.767 25.026 1.00 30.76 223 SER A O 1
ATOM 1588 N N . THR A 1 224 ? 72.883 26.582 22.814 1.00 26.41 224 THR A N 1
ATOM 1589 C CA . THR A 1 224 ? 72.611 27.994 22.557 1.00 27.44 224 THR A CA 1
ATOM 1590 C C . THR A 1 224 ? 71.100 28.233 22.528 1.00 32.68 224 THR A C 1
ATOM 1591 O O . THR A 1 224 ? 70.643 29.375 22.486 1.00 34.27 224 THR A O 1
ATOM 1595 N N . ASP A 1 225 ? 70.333 27.145 22.548 1.00 27.48 225 ASP A N 1
ATOM 1596 C CA . ASP A 1 225 ? 68.873 27.231 22.552 1.00 27.72 225 ASP A CA 1
ATOM 1597 C C . ASP A 1 225 ? 68.420 27.204 24.012 1.00 30.63 225 ASP A C 1
ATOM 1598 O O . ASP A 1 225 ? 68.501 26.168 24.671 1.00 29.07 225 ASP A O 1
ATOM 1603 N N . SER A 1 226 ? 67.938 28.340 24.508 1.00 32.38 226 SER A N 1
ATOM 1604 C CA . SER A 1 226 ? 67.500 28.454 25.897 1.00 38.00 226 SER A CA 1
ATOM 1605 C C . SER A 1 226 ? 66.414 27.463 26.315 1.00 30.73 226 SER A C 1
ATOM 1606 O O . SER A 1 226 ? 66.375 27.037 27.469 1.00 28.17 226 SER A O 1
ATOM 1609 N N . GLU A 1 227 ? 65.527 27.108 25.391 1.00 28.40 227 GLU A N 1
ATOM 1610 C CA . GLU A 1 227 ? 64.458 26.161 25.698 1.00 31.62 227 GLU A CA 1
ATOM 1611 C C . GLU A 1 227 ? 65.058 24.786 25.977 1.00 31.72 227 GLU A C 1
ATOM 1612 O O . GLU A 1 227 ? 64.631 24.090 26.896 1.00 29.09 227 GLU A O 1
ATOM 1618 N N . VAL A 1 228 ? 66.050 24.400 25.180 1.00 28.28 228 VAL A N 1
ATOM 1619 C CA . VAL A 1 228 ? 66.713 23.115 25.369 1.00 27.10 228 VAL A CA 1
ATOM 1620 C C . VAL A 1 228 ? 67.443 23.146 26.704 1.00 22.54 228 VAL A C 1
ATOM 1621 O O . VAL A 1 228 ? 67.390 22.191 27.475 1.00 29.06 228 VAL A O 1
ATOM 1625 N N . GLN A 1 229 ? 68.135 24.250 26.970 1.00 20.99 229 GLN A N 1
ATOM 1626 C CA . GLN A 1 229 ? 68.857 24.395 28.225 1.00 22.69 229 GLN A CA 1
ATOM 1627 C C . GLN A 1 229 ? 67.892 24.274 29.384 1.00 18.64 229 GLN A C 1
ATOM 1628 O O . GLN A 1 229 ? 68.139 23.539 30.332 1.00 21.57 229 GLN A O 1
ATOM 1634 N N . LYS A 1 230 ? 66.797 25.024 29.308 1.00 21.69 230 LYS A N 1
ATOM 1635 C CA . LYS A 1 230 ? 65.792 25.022 30.358 1.00 24.84 230 LYS A CA 1
ATOM 1636 C C . LYS A 1 230 ? 65.243 23.625 30.618 1.00 23.42 230 LYS A C 1
ATOM 1637 O O . LYS A 1 230 ? 65.067 23.233 31.770 1.00 21.10 230 LYS A O 1
ATOM 1643 N N . GLU A 1 231 ? 64.966 22.876 29.555 1.00 19.42 231 GLU A N 1
ATOM 1644 C CA . GLU A 1 231 ? 64.447 21.516 29.726 1.00 18.25 231 GLU A CA 1
ATOM 1645 C C . GLU A 1 231 ? 65.536 20.597 30.281 1.00 22.24 231 GLU A C 1
ATOM 1646 O O . GLU A 1 231 ? 65.270 19.755 31.140 1.00 21.51 231 GLU A O 1
ATOM 1652 N N . ALA A 1 232 ? 66.766 20.762 29.799 1.00 20.54 232 ALA A N 1
ATOM 1653 C CA . ALA A 1 232 ? 67.866 19.929 30.270 1.00 18.96 232 ALA A CA 1
ATOM 1654 C C . ALA A 1 232 ? 68.082 20.143 31.760 1.00 18.16 232 ALA A C 1
ATOM 1655 O O . ALA A 1 232 ? 68.366 19.193 32.484 1.00 20.86 232 ALA A O 1
ATOM 1657 N N . GLN A 1 233 ? 67.954 21.388 32.220 1.00 17.51 233 GLN A N 1
ATOM 1658 C CA . GLN A 1 233 ? 68.127 21.688 33.642 1.00 17.21 233 GLN A CA 1
ATOM 1659 C C . GLN A 1 233 ? 67.019 21.065 34.477 1.00 20.36 233 GLN A C 1
ATOM 1660 O O . GLN A 1 233 ? 67.271 20.524 35.551 1.00 23.80 233 GLN A O 1
ATOM 1666 N N . ARG A 1 234 ? 65.786 21.159 33.987 1.00 22.77 234 ARG A N 1
ATOM 1667 C CA . ARG A 1 234 ? 64.654 20.589 34.701 1.00 20.70 234 ARG A CA 1
ATOM 1668 C C . ARG A 1 234 ? 64.815 19.068 34.777 1.00 17.59 234 ARG A C 1
ATOM 1669 O O . ARG A 1 234 ? 64.587 18.460 35.820 1.00 16.02 234 ARG A O 1
ATOM 1677 N N . ALA A 1 235 ? 65.218 18.466 33.666 1.00 17.05 235 ALA A N 1
ATOM 1678 C CA . ALA A 1 235 ? 65.411 17.020 33.608 1.00 24.32 235 ALA A CA 1
ATOM 1679 C C . ALA A 1 235 ? 66.491 16.588 34.598 1.00 20.34 235 ALA A C 1
ATOM 1680 O O . ALA A 1 235 ? 66.316 15.613 35.328 1.00 20.91 235 ALA A O 1
ATOM 1682 N N . LEU A 1 236 ? 67.600 17.326 34.631 1.00 16.29 236 LEU A N 1
ATOM 1683 C CA . LEU A 1 236 ? 68.698 17.016 35.541 1.00 18.25 236 LEU A CA 1
ATOM 1684 C C . LEU A 1 236 ? 68.270 17.110 37.002 1.00 19.38 236 LEU A C 1
ATOM 1685 O O . LEU A 1 236 ? 68.624 16.255 37.818 1.00 21.39 236 LEU A O 1
ATOM 1690 N N . GLU A 1 237 ? 67.510 18.149 37.339 1.00 21.71 237 GLU A N 1
ATOM 1691 C CA . GLU A 1 237 ? 67.040 18.298 38.712 1.00 26.06 237 GLU A CA 1
ATOM 1692 C C . GLU A 1 237 ? 66.077 17.173 39.090 1.00 21.15 237 GLU A C 1
ATOM 1693 O O . GLU A 1 237 ? 66.085 16.693 40.227 1.00 21.01 237 GLU A O 1
ATOM 1699 N N . ASN A 1 238 ? 65.244 16.750 38.145 1.00 18.39 238 ASN A N 1
ATOM 1700 C CA . ASN A 1 238 ? 64.312 15.663 38.435 1.00 17.99 238 ASN A CA 1
ATOM 1701 C C . ASN A 1 238 ? 65.104 14.384 38.668 1.00 21.33 238 ASN A C 1
ATOM 1702 O O . ASN A 1 238 ? 64.821 13.623 39.589 1.00 21.82 238 ASN A O 1
ATOM 1707 N N . ILE A 1 239 ? 66.117 14.168 37.840 1.00 19.75 239 ILE A N 1
ATOM 1708 C CA . ILE A 1 239 ? 66.955 12.984 37.969 1.00 20.04 239 ILE A CA 1
ATOM 1709 C C . ILE A 1 239 ? 67.632 12.970 39.338 1.00 21.94 239 ILE A C 1
ATOM 1710 O O . ILE A 1 239 ? 67.751 11.920 39.972 1.00 18.99 239 ILE A O 1
ATOM 1715 N N . LYS A 1 240 ? 68.063 14.144 39.790 1.00 22.02 240 LYS A N 1
ATOM 1716 C CA . LYS A 1 240 ? 68.715 14.276 41.086 1.00 23.11 240 LYS A CA 1
ATOM 1717 C C . LYS A 1 240 ? 67.789 13.860 42.228 1.00 23.95 240 LYS A C 1
ATOM 1718 O O . LYS A 1 240 ? 68.244 13.322 43.233 1.00 26.06 240 LYS A O 1
ATOM 1724 N N . SER A 1 241 ? 66.492 14.116 42.083 1.00 28.85 241 SER A N 1
ATOM 1725 C CA . SER A 1 241 ? 65.549 13.748 43.132 1.00 30.03 241 SER A CA 1
ATOM 1726 C C . SER A 1 241 ? 65.340 12.233 43.143 1.00 26.99 241 SER A C 1
ATOM 1727 O O . SER A 1 241 ? 64.905 11.669 44.143 1.00 27.01 241 SER A O 1
ATOM 1730 N N . GLY A 1 242 ? 65.651 11.582 42.026 1.00 27.85 242 GLY A N 1
ATOM 1731 C CA . GLY A 1 242 ? 65.513 10.137 41.946 1.00 24.55 242 GLY A CA 1
ATOM 1732 C C . GLY A 1 242 ? 64.149 9.597 41.562 1.00 27.12 242 GLY A C 1
ATOM 1733 O O . GLY A 1 242 ? 63.962 8.381 41.506 1.00 23.93 242 GLY A O 1
ATOM 1734 N N . GLY A 1 243 ? 63.197 10.484 41.290 1.00 23.26 243 GLY A N 1
ATOM 1735 C CA . GLY A 1 243 ? 61.868 10.034 40.918 1.00 25.44 243 GLY A CA 1
ATOM 1736 C C . GLY A 1 243 ? 61.075 9.574 42.130 1.00 26.25 243 GLY A C 1
ATO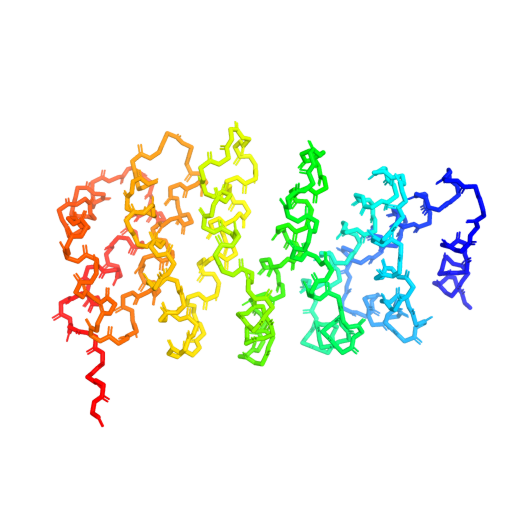M 1737 O O . GLY A 1 243 ? 61.564 9.640 43.256 1.00 27.94 243 GLY A O 1
ATOM 1738 N N . TRP A 1 244 ? 59.852 9.103 41.907 1.00 27.00 244 TRP A N 1
ATOM 1739 C CA . TRP A 1 244 ? 59.008 8.635 43.004 1.00 27.59 244 TRP A CA 1
ATOM 1740 C C . TRP A 1 244 ? 59.093 7.118 43.136 1.00 27.34 244 TRP A C 1
ATOM 1741 O O . TRP A 1 244 ? 58.940 6.399 42.149 1.00 29.10 244 TRP A O 1
ATOM 1752 N N . LEU A 1 245 ? 59.341 6.630 44.348 1.00 25.76 245 LEU A N 1
ATOM 1753 C CA . LEU A 1 245 ? 59.435 5.187 44.575 1.00 30.92 245 LEU A CA 1
ATOM 1754 C C . LEU A 1 245 ? 58.106 4.466 44.312 1.00 32.73 245 LEU A C 1
ATOM 1755 O O . LEU A 1 245 ? 57.042 4.973 44.646 1.00 44.82 245 LEU A O 1
ATOM 1760 N N . GLU A 1 246 ? 58.193 3.275 43.724 1.00 36.46 246 GLU A N 1
ATOM 1761 C CA . GLU A 1 246 ? 57.030 2.463 43.363 1.00 55.32 246 GLU A CA 1
ATOM 1762 C C . GLU A 1 246 ? 56.287 1.733 44.482 1.00 70.99 246 GLU A C 1
ATOM 1763 O O . GLU A 1 246 ? 55.339 1.009 44.199 1.00 73.81 246 GLU A O 1
ATOM 1769 N N . HIS A 1 247 ? 56.709 1.910 45.733 1.00 78.71 247 HIS A N 1
ATOM 1770 C CA . HIS A 1 247 ? 56.071 1.251 46.880 1.00 83.23 247 HIS A CA 1
ATOM 1771 C C . HIS A 1 247 ? 55.115 0.121 46.487 1.00 85.33 247 HIS A C 1
ATOM 1772 O O . HIS A 1 247 ? 54.019 0.034 47.081 1.00 87.45 247 HIS A O 1
#

CATH classification: 1.25.10.10

Radius of gyration: 18.57 Å; Cα contacts (8 Å, |Δi|>4): 442; chains: 1; bounding box: 53×31×51 Å

Secondary structure (DSSP, 8-state):
-HHHHHHHHTT-S-HHHHHHHHHHHHHHHTS-HHHHHHHHHTTHHHHHHHHTT-S-HHHHHHHHHHHHHHTTS-HHHHHHHHHTTHHHHHHHHTT-SSHHHHHHHHHHHHHHTTS-HHHHHHHHHTTHHHHHHHHTT-S-HHHHHHHHHHHHHHTTS-HHHHHHHHHTTHHHHHHHHTT-S-HHHHHHHHHHHHHHTTSBHHHHHHHHHTTHHHHHHHGGG-S-HHHHHHHHHHHHHHHHT-B---

Solvent-accessible surface area: 11216 Å² total